Protein 5Y59 (pdb70)

Radius of gyration: 16.01 Å; Cα contacts (8 Å, |Δi|>4): 347; chains: 2; bounding box: 44×39×41 Å

Secondary structure (DSSP, 8-state):
--EEEEEEEE--HHHHHTTHHHHHHHHHHHHHHTS-HHHHTT-EEEEEEES-S--BSTT--TT-EEEEEEE-S--HHHHHHHHHHHHHHHHHHTT--S-TT---HHHHHHHHHHHHHHHHSS---EEEEEEEES-SS-----HHHHHHHH--SEEEEEE----HHHHHHHHSTT-EEEEGGGSS----/-HHHHHHHHHH-

GO terms:
  GO:0070034 telomerase RNA binding (F, IDA)
  GO:0003677 DNA binding (F, IDA)
  GO:0042162 telomeric repeat DNA binding (F, IDA)
  GO:0043564 Ku70:Ku80 complex (C, IDA)
  GO:0006325 chromatin organization (P, IDA)
  GO:0007535 donor selection (P, IDA)
  GO:0034502 protein localization to chromosome (P, IGI)
  GO:0007535 donor selection (P, IGI)
  GO:0000781 chromosome, telomeric region (C, IMP)
  GO:0031509 subtelomeric heterochromatin formation (P, IMP)
  GO:0097695 establishment of protein-containin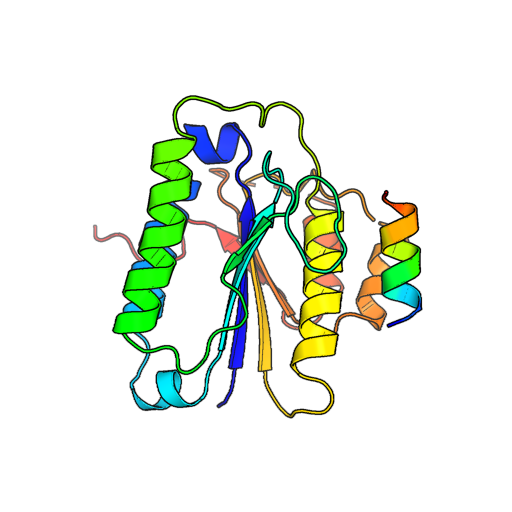g complex localization to telomere (P, IMP)
  GO:0006303 double-strand break repair via nonhomologous end joining (P, IMP)
  GO:0007535 donor selection (P, IMP)
  GO:0000723 telomere maintenance (P, IMP)
  GO:0000724 double-strand break repair via homologous recombination (P, IMP)
  GO:0005515 protein binding (F, IPI)

B-factor: mean 59.01, std 27.73, range [16.17, 150.38]

Organism: Saccharomyces cerevisiae (strain ATCC 204508 / S288c) (NCBI:txid559292)

Sequence (200 aa):
SSESTTFIVDVSPSMMKNNNVSKSMAYLEYTLLNKSKKSRKTDWISCYLANCPVSENSQEIPNVFQIQSFLAPVTTTATIGFIKRLKQYCDQHSHDSSNEGLQSMIQCLLVVSLDIKQQFQARKILKQIVVFTDNLDDLDIEEIDLLTEELSTRIILIDCGKSNWLKLVEAIPNSRIYNMNELLVEITNSKLLSLLRSKT

InterPro domains:
  IPR005161 Ku70/Ku80, N-terminal alpha/beta [PF03731] (5-231)
  IPR006164 Ku70/Ku80, DNA-binding domain [PF02735] (239-449)
  IPR006164 Ku70/Ku80, DNA-binding domain [SM00559] (305-453)
  IPR016194 SPOC-like, C-terminal domain superfamily [G3DSA:2.40.290.10] (231-453)
  IPR016194 SPOC-like, C-terminal domain superfamily [SSF100939] (207-583)
  IPR024193 Ku80 [PIRSF016570] (1-629)
  IPR024193 Ku80 [cd00873] (244-583)
  IPR036465 von Willebrand factor A-like domain superfamily [G3DSA:3.40.50.410] (4-154)
  IPR036465 von Willebrand factor A-like domain superfamily [SSF53300] (4-201)

Structure (mmCIF, N/CA/C/O backbone):
data_5Y59
#
_entry.id   5Y59
#
_cell.length_a   79.472
_cell.length_b   79.472
_cell.length_c   82.926
_cell.angle_alpha   90.000
_cell.angle_beta   90.000
_cell.angle_gamma   120.000
#
_symmetry.space_group_name_H-M   'P 31 2 1'
#
loop_
_entity.id
_entity.type
_entity.pdbx_description
1 polymer 'ATP-dependent DNA helicase II subunit 2'
2 polymer Sir4p
3 non-polymer 'SULFATE ION'
4 water water
#
loop_
_atom_site.group_PDB
_atom_site.id
_atom_site.type_symbol
_atom_site.label_atom_id
_atom_site.label_alt_id
_atom_site.label_comp_id
_atom_site.label_asym_id
_atom_site.label_entity_id
_atom_site.label_seq_id
_atom_site.pdbx_PDB_ins_code
_atom_site.Cartn_x
_atom_site.Cartn_y
_atom_site.Cartn_z
_atom_site.occupancy
_atom_site.B_iso_or_equiv
_atom_site.auth_seq_id
_atom_site.auth_comp_id
_atom_site.auth_asym_id
_atom_site.auth_atom_id
_atom_site.pdbx_PDB_model_num
ATOM 1 N N . SER A 1 1 ? 28.303 5.102 5.126 1.00 97.70 2 SER B N 1
ATOM 2 C CA . SER A 1 1 ? 27.778 6.439 5.388 1.00 95.20 2 SER B CA 1
ATOM 3 C C . SER A 1 1 ? 28.304 7.482 4.410 1.00 91.23 2 SER B C 1
ATOM 4 O O . SER A 1 1 ? 27.520 8.180 3.768 1.00 97.45 2 SER B O 1
ATOM 7 N N . SER A 1 2 ? 29.630 7.583 4.310 1.00 82.10 3 SER B N 1
ATOM 8 C CA . SER A 1 2 ? 30.295 8.630 3.531 1.00 74.48 3 SER B CA 1
ATOM 9 C C . SER A 1 2 ? 29.759 8.795 2.105 1.00 68.50 3 SER B C 1
ATOM 10 O O . SER A 1 2 ? 29.574 7.825 1.371 1.00 61.50 3 SER B O 1
ATOM 13 N N . GLU A 1 3 ? 29.551 10.040 1.718 1.00 54.70 4 GLU B N 1
ATOM 14 C CA . GLU A 1 3 ? 29.034 10.302 0.417 1.00 49.35 4 GLU B CA 1
ATOM 15 C C . GLU A 1 3 ? 29.584 11.552 -0.237 1.00 45.08 4 GLU B C 1
ATOM 16 O O . GLU A 1 3 ? 29.939 12.501 0.398 1.00 39.96 4 GLU B O 1
ATOM 22 N N . SER A 1 4 ? 29.670 11.498 -1.547 1.00 52.67 5 SER B N 1
ATOM 23 C CA . SER A 1 4 ? 30.103 12.650 -2.320 1.00 41.77 5 SER B CA 1
ATOM 24 C C . SER A 1 4 ? 29.005 13.039 -3.283 1.00 36.88 5 SER B C 1
ATOM 25 O O . SER A 1 4 ? 28.602 12.253 -4.132 1.00 42.80 5 SER B O 1
ATOM 28 N N . THR A 1 5 ? 28.505 14.254 -3.132 1.00 34.91 6 THR B N 1
ATOM 29 C CA . THR A 1 5 ? 27.548 14.802 -4.084 1.00 36.04 6 THR B CA 1
ATOM 30 C C . THR A 1 5 ? 28.212 15.935 -4.879 1.00 31.97 6 THR B C 1
ATOM 31 O O . THR A 1 5 ? 28.765 16.859 -4.305 1.00 28.76 6 THR B O 1
ATOM 35 N N . THR A 1 6 ? 28.196 15.817 -6.204 1.00 33.91 7 THR B N 1
ATOM 36 C CA . THR A 1 6 ? 28.591 16.885 -7.117 1.00 26.37 7 THR B CA 1
ATOM 37 C C . THR A 1 6 ? 27.315 17.424 -7.700 1.00 27.55 7 THR B C 1
ATOM 38 O O . THR A 1 6 ? 26.543 16.640 -8.268 1.00 25.22 7 THR B O 1
ATOM 42 N N . PHE A 1 7 ? 27.072 18.732 -7.550 1.00 25.49 8 PHE B N 1
ATOM 43 C CA . PHE A 1 7 ? 25.908 19.383 -8.176 1.00 24.14 8 PHE B CA 1
ATOM 44 C C . PHE A 1 7 ? 26.258 19.984 -9.524 1.00 21.24 8 PHE B C 1
ATOM 45 O O . PHE A 1 7 ? 27.272 20.674 -9.655 1.00 21.99 8 PHE B O 1
ATOM 53 N N . ILE A 1 8 ? 25.424 19.725 -10.525 1.00 22.35 9 ILE B N 1
ATOM 54 C CA . ILE A 1 8 ? 25.536 20.394 -11.801 1.00 22.91 9 ILE B CA 1
ATOM 55 C C . ILE A 1 8 ? 24.300 21.243 -11.963 1.00 25.31 9 ILE B C 1
ATOM 56 O O . ILE A 1 8 ? 23.186 20.724 -11.962 1.00 24.02 9 ILE B O 1
ATOM 61 N N . VAL A 1 9 ? 24.481 22.552 -12.104 1.00 25.03 10 VAL B N 1
ATOM 62 C CA . VAL A 1 9 ? 23.350 23.445 -12.353 1.00 26.79 10 VAL B CA 1
ATOM 63 C C . VAL A 1 9 ? 23.415 24.037 -13.772 1.00 28.46 10 VAL B C 1
ATOM 64 O O . VAL A 1 9 ? 24.392 24.723 -14.131 1.00 24.63 10 VAL B O 1
ATOM 68 N N . ASP A 1 10 ? 22.380 23.740 -14.557 1.00 24.73 11 ASP B N 1
ATOM 69 C CA . ASP A 1 10 ? 22.171 24.290 -15.888 1.00 26.69 11 ASP B CA 1
ATOM 70 C C . ASP A 1 10 ? 21.853 25.780 -15.746 1.00 34.82 11 ASP B C 1
ATOM 71 O O . ASP A 1 10 ? 20.861 26.139 -15.079 1.00 35.41 11 ASP B O 1
ATOM 76 N N . VAL A 1 11 ? 22.662 26.662 -16.339 1.00 30.67 12 VAL B N 1
ATOM 77 C CA . VAL A 1 11 ? 22.335 28.091 -16.219 1.00 31.74 12 VAL B CA 1
ATOM 78 C C . VAL A 1 11 ? 21.960 28.780 -17.547 1.00 33.98 12 VAL B C 1
ATOM 79 O O . VAL A 1 11 ? 22.119 30.000 -17.709 1.00 38.28 12 VAL B O 1
ATOM 83 N N . SER A 1 12 ? 21.400 27.988 -18.464 1.00 31.65 13 SER B N 1
ATOM 84 C CA . SER A 1 12 ? 20.777 28.492 -19.698 1.00 34.85 13 SER B CA 1
ATOM 85 C C . SER A 1 12 ? 19.678 29.538 -19.481 1.00 45.91 13 SER B C 1
ATOM 86 O O . SER A 1 12 ? 19.052 29.564 -18.405 1.00 43.80 13 SER B O 1
ATOM 89 N N . PRO A 1 13 ? 19.433 30.405 -20.494 1.00 44.84 14 PRO B N 1
ATOM 90 C CA . PRO A 1 13 ? 18.390 31.417 -20.339 1.00 40.85 14 PRO B CA 1
ATOM 91 C C . PRO A 1 13 ? 17.043 30.922 -19.867 1.00 50.91 14 PRO B C 1
ATOM 92 O O . PRO A 1 13 ? 16.409 31.648 -19.098 1.00 60.71 14 PRO B O 1
ATOM 96 N N . SER A 1 14 ? 16.590 29.743 -20.275 1.00 42.45 15 SER B N 1
ATOM 97 C CA . SER A 1 14 ? 15.306 29.280 -19.749 1.00 47.02 15 SER B CA 1
ATOM 98 C C . SER A 1 14 ? 15.427 28.916 -18.263 1.00 50.03 15 SER B C 1
ATOM 99 O O . SER A 1 14 ? 14.492 29.160 -17.479 1.00 54.37 15 SER B O 1
ATOM 102 N N . MET A 1 15 ? 16.580 28.373 -17.858 1.00 42.12 16 MET B N 1
ATOM 103 C CA . MET A 1 15 ? 16.801 28.068 -16.448 1.00 40.09 16 MET B CA 1
ATOM 104 C C . MET A 1 15 ? 16.868 29.368 -15.650 1.00 39.25 16 MET B C 1
ATOM 105 O O . MET A 1 15 ? 16.311 29.473 -14.551 1.00 37.71 16 MET B O 1
ATOM 110 N N . MET A 1 16 ? 17.518 30.376 -16.217 1.00 46.55 17 MET B N 1
ATOM 111 C CA . MET A 1 16 ? 17.664 31.648 -15.516 1.00 47.34 17 MET B CA 1
ATOM 112 C C . MET A 1 16 ? 16.419 32.537 -15.596 1.00 56.13 17 MET B C 1
ATOM 113 O O . MET A 1 16 ? 16.276 33.450 -14.800 1.00 61.50 17 MET B O 1
ATOM 118 N N . LYS A 1 17 ? 15.526 32.297 -16.549 1.00 64.75 18 LYS B N 1
ATOM 119 C CA . LYS A 1 17 ? 14.368 33.186 -16.686 1.00 72.09 18 LYS B CA 1
ATOM 120 C C . LYS A 1 17 ? 13.157 32.688 -15.896 1.00 67.95 18 LYS B C 1
ATOM 121 O O . LYS A 1 17 ? 12.341 33.485 -15.435 1.00 74.37 18 LYS B O 1
ATOM 127 N N . ASN A 1 18 ? 13.045 31.379 -15.726 1.00 51.34 19 ASN B N 1
ATOM 128 C CA . ASN A 1 18 ? 11.872 30.818 -15.066 1.00 46.37 19 ASN B CA 1
ATOM 129 C C . ASN A 1 18 ? 12.106 30.513 -13.585 1.00 41.35 19 ASN B C 1
ATOM 130 O O . ASN A 1 18 ? 11.359 29.717 -12.983 1.00 39.55 19 ASN B O 1
ATOM 135 N N . ASN A 1 19 ? 13.133 31.149 -13.017 1.00 36.83 20 ASN B N 1
ATOM 136 C CA . ASN A 1 19 ? 13.528 30.947 -11.623 1.00 42.82 20 ASN B CA 1
ATOM 137 C C . ASN A 1 19 ? 13.977 29.519 -11.252 1.00 39.57 20 ASN B C 1
ATOM 138 O O . ASN A 1 19 ? 14.057 29.182 -10.076 1.00 37.48 20 ASN B O 1
ATOM 143 N N . ASN A 1 20 ? 14.315 28.695 -12.230 1.00 35.39 21 ASN B N 1
ATOM 144 C CA . ASN A 1 20 ? 14.824 27.371 -11.914 1.00 33.43 21 ASN B CA 1
ATOM 145 C C . ASN A 1 20 ? 16.200 27.379 -11.243 1.00 31.28 21 ASN B C 1
ATOM 146 O O . ASN A 1 20 ? 16.477 26.528 -10.414 1.00 29.95 21 ASN B O 1
ATOM 151 N N . VAL A 1 21 ? 17.056 28.334 -11.574 1.00 26.12 22 VAL B N 1
ATOM 152 C CA . VAL A 1 21 ? 18.319 28.444 -10.868 1.00 23.76 22 VAL B CA 1
ATOM 153 C C . VAL A 1 21 ? 18.071 28.915 -9.411 1.00 27.12 22 VAL B C 1
ATOM 154 O O . VAL A 1 21 ? 18.562 28.293 -8.442 1.00 27.43 22 VAL B O 1
ATOM 158 N N . SER A 1 22 ? 17.308 29.989 -9.244 1.00 24.71 23 SER B N 1
ATOM 159 C CA . SER A 1 22 ? 16.808 30.406 -7.929 1.00 28.82 23 SER B CA 1
ATOM 160 C C . SER A 1 22 ? 16.249 29.288 -7.041 1.00 28.55 23 SER B C 1
ATOM 161 O O . SER A 1 22 ? 16.672 29.125 -5.885 1.00 26.42 23 SER B O 1
ATOM 164 N N . LYS A 1 23 ? 15.277 28.555 -7.579 1.00 25.44 24 LYS B N 1
ATOM 165 C CA . LYS A 1 23 ? 14.710 27.403 -6.916 1.00 25.47 24 LYS B CA 1
ATOM 166 C C . LYS A 1 23 ? 15.780 26.372 -6.560 1.00 32.43 24 LYS B C 1
ATOM 167 O O . LYS A 1 23 ? 15.761 25.830 -5.453 1.00 32.81 24 LYS B O 1
ATOM 173 N N . SER A 1 24 ? 16.704 26.094 -7.486 1.00 25.59 25 SER B N 1
ATOM 174 C CA . SER A 1 24 ? 17.743 25.100 -7.242 1.00 20.92 25 SER B CA 1
ATOM 175 C C . SER A 1 24 ? 18.621 25.525 -6.052 1.00 23.03 25 SER B C 1
ATOM 176 O O . SER A 1 24 ? 18.926 24.710 -5.184 1.00 24.53 25 SER B O 1
ATOM 179 N N . MET A 1 25 ? 19.014 26.783 -6.034 1.00 24.23 26 MET B N 1
ATOM 180 C CA . MET A 1 25 ? 19.812 27.355 -4.975 1.00 23.48 26 MET B CA 1
ATOM 181 C C . MET A 1 25 ? 19.112 27.259 -3.638 1.00 18.43 26 MET B C 1
ATOM 182 O O . MET A 1 25 ? 19.667 26.839 -2.698 1.00 25.47 26 MET B O 1
ATOM 187 N N . ALA A 1 26 ? 17.872 27.658 -3.596 1.00 19.90 27 ALA B N 1
ATOM 188 C CA . ALA A 1 26 ? 17.056 27.585 -2.386 1.00 26.28 27 ALA B CA 1
ATOM 189 C C . ALA A 1 26 ? 17.057 26.174 -1.825 1.00 25.92 27 ALA B C 1
ATOM 190 O O . ALA A 1 26 ? 17.191 25.985 -0.619 1.00 23.03 27 ALA B O 1
ATOM 192 N N . TYR A 1 27 ? 16.925 25.197 -2.730 1.00 26.50 28 TYR B N 1
ATOM 193 C CA . TYR A 1 27 ? 16.843 23.782 -2.398 1.00 21.39 28 TYR B CA 1
ATOM 194 C C . TYR A 1 27 ? 18.181 23.255 -1.876 1.00 23.37 28 TYR B C 1
ATOM 195 O O . TYR A 1 27 ? 18.225 22.512 -0.897 1.00 20.04 28 TYR B O 1
ATOM 204 N N . LEU A 1 28 ? 19.257 23.611 -2.570 1.00 18.27 29 LEU B N 1
ATOM 20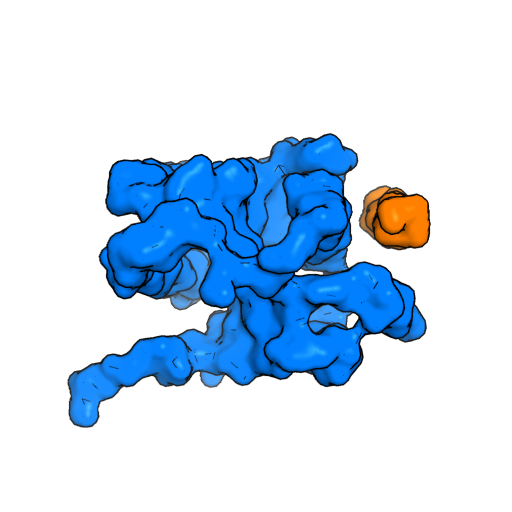5 C CA . LEU A 1 28 ? 20.606 23.305 -2.136 1.00 18.86 29 LEU B CA 1
ATOM 206 C C . LEU A 1 28 ? 20.847 23.871 -0.724 1.00 20.65 29 LEU B C 1
ATOM 207 O O . LEU A 1 28 ? 21.343 23.176 0.164 1.00 24.19 29 LEU B O 1
ATOM 212 N N . GLU A 1 29 ? 20.443 25.109 -0.500 1.00 17.40 30 GLU B N 1
ATOM 213 C CA . GLU A 1 29 ? 20.596 25.698 0.814 1.00 24.13 30 GLU B CA 1
ATOM 214 C C . GLU A 1 29 ? 19.832 24.912 1.900 1.00 27.48 30 GLU B C 1
ATOM 215 O O . GLU A 1 29 ? 20.400 24.563 2.949 1.00 21.29 30 GLU B O 1
ATOM 221 N N . TYR A 1 30 ? 18.555 24.631 1.647 1.00 24.19 31 TYR B N 1
ATOM 222 C CA . TYR A 1 30 ? 17.776 23.897 2.614 1.00 21.31 31 TYR B CA 1
ATOM 223 C C . TYR A 1 30 ? 18.460 22.563 2.952 1.00 25.83 31 TYR B C 1
ATOM 224 O O . TYR A 1 30 ? 18.753 22.274 4.124 1.00 22.78 31 TYR B O 1
ATOM 233 N N . THR A 1 31 ? 18.693 21.777 1.910 1.00 20.89 32 THR B N 1
ATOM 234 C CA . THR A 1 31 ? 19.345 20.480 1.983 1.00 32.14 32 THR B CA 1
ATOM 235 C C . THR A 1 31 ? 20.708 20.483 2.718 1.00 27.89 32 THR B C 1
ATOM 236 O O . THR A 1 31 ? 20.898 19.720 3.651 1.00 23.74 32 THR B O 1
ATOM 240 N N . LEU A 1 32 ? 21.639 21.341 2.301 1.00 22.02 33 LEU B N 1
ATOM 241 C CA . LEU A 1 32 ? 22.945 21.364 2.919 1.00 23.58 33 LEU B CA 1
ATOM 242 C C . LEU A 1 32 ? 22.877 21.793 4.368 1.00 23.19 33 LEU B C 1
ATOM 243 O O . LEU A 1 32 ? 23.526 21.178 5.214 1.00 25.23 33 LEU B O 1
ATOM 248 N N . LEU A 1 33 ? 22.078 22.818 4.673 1.00 23.23 34 LEU B N 1
ATOM 249 C CA . LEU A 1 33 ? 21.907 23.244 6.064 1.00 29.64 34 LEU B CA 1
ATOM 250 C C . LEU A 1 33 ? 21.234 22.187 6.902 1.00 36.46 34 LEU B C 1
ATOM 251 O O . LEU A 1 33 ? 21.334 22.216 8.133 1.00 34.91 34 LEU B O 1
ATOM 256 N N . ASN A 1 34 ? 20.526 21.275 6.245 1.00 29.73 35 ASN B N 1
ATOM 257 C CA . ASN A 1 34 ? 19.790 20.261 6.983 1.00 33.97 35 ASN B CA 1
ATOM 258 C C . ASN A 1 34 ? 20.552 18.947 7.181 1.00 30.91 35 ASN B C 1
ATOM 259 O O . ASN A 1 34 ? 20.017 17.998 7.726 1.00 36.54 35 ASN B O 1
ATOM 264 N N . LYS A 1 35 ? 21.799 18.900 6.809 1.00 32.83 36 LYS B N 1
ATOM 265 C CA . LYS A 1 35 ? 22.561 17.712 6.987 1.00 35.09 36 LYS B CA 1
ATOM 266 C C . LYS A 1 35 ? 22.821 17.455 8.445 1.00 39.84 36 LYS B C 1
ATOM 267 O O . LYS A 1 35 ? 23.062 18.364 9.178 1.00 40.85 36 LYS B O 1
ATOM 273 N N . SER A 1 36 ? 22.875 16.217 8.853 1.00 42.45 37 SER B N 1
ATOM 274 C CA . SER A 1 36 ? 23.215 15.932 10.218 1.00 43.39 37 SER B CA 1
ATOM 275 C C . SER A 1 36 ? 24.650 16.300 10.485 1.00 41.99 37 SER B C 1
ATOM 276 O O . SER A 1 36 ? 25.446 16.398 9.585 1.00 36.94 37 SER B O 1
ATOM 279 N N . LYS A 1 37 ? 24.965 16.510 11.749 1.00 38.95 38 LYS B N 1
ATOM 280 C CA . LYS A 1 37 ? 26.339 16.800 12.158 1.00 47.27 38 LYS B CA 1
ATOM 281 C C . LYS A 1 37 ? 27.336 15.673 11.822 1.00 49.54 38 LYS B C 1
ATOM 282 O O . LYS A 1 37 ? 28.472 15.953 11.417 1.00 45.17 38 LYS B O 1
ATOM 288 N N . LYS A 1 38 ? 26.925 14.417 12.013 1.00 42.91 39 LYS B N 1
ATOM 289 C CA . LYS A 1 38 ? 27.779 13.280 11.684 1.00 50.95 39 LYS B CA 1
ATOM 290 C C . LYS A 1 38 ? 28.116 13.343 10.204 1.00 54.90 39 LYS B C 1
ATOM 291 O O . LYS A 1 38 ? 29.250 13.109 9.775 1.00 62.61 39 LYS B O 1
ATOM 297 N N . SER A 1 39 ? 27.093 13.641 9.433 1.00 46.58 40 SER B N 1
ATOM 298 C CA . SER A 1 39 ? 27.141 13.710 8.003 1.00 46.69 40 SER B CA 1
ATOM 299 C C . SER A 1 39 ? 28.002 14.791 7.448 1.00 40.70 40 SER B C 1
ATOM 300 O O . SER A 1 39 ? 28.589 14.615 6.426 1.00 37.60 40 SER B O 1
ATOM 303 N N . ARG A 1 40 ? 28.084 15.908 8.124 1.00 40.49 41 ARG B N 1
ATOM 304 C CA . ARG A 1 40 ? 28.873 16.989 7.643 1.00 42.75 41 ARG B CA 1
ATOM 305 C C . ARG A 1 40 ? 30.310 16.663 7.756 1.00 45.55 41 ARG B C 1
ATOM 306 O O . ARG A 1 40 ? 31.120 17.178 7.035 1.00 45.55 41 ARG B O 1
ATOM 314 N N . LYS A 1 41 ? 30.617 15.817 8.711 1.00 44.62 42 LYS B N 1
ATOM 315 C CA . LYS A 1 41 ? 31.997 15.450 9.010 1.00 42.42 42 LYS B CA 1
ATOM 316 C C . LYS A 1 41 ? 32.500 14.297 8.150 1.00 45.49 42 LYS B C 1
ATOM 317 O O . LYS A 1 41 ? 33.703 14.019 8.141 1.00 46.12 42 LYS B O 1
ATOM 323 N N . THR A 1 42 ? 31.598 13.627 7.431 1.00 40.50 43 THR B N 1
ATOM 324 C CA . THR A 1 42 ? 32.013 12.559 6.522 1.00 49.70 43 THR B CA 1
ATOM 325 C C . THR A 1 42 ? 31.815 12.859 5.021 1.00 48.55 43 THR B C 1
ATOM 326 O O . THR A 1 42 ? 32.443 12.220 4.184 1.00 46.82 43 THR B O 1
ATOM 330 N N . ASP A 1 43 ? 30.915 13.755 4.649 1.00 47.13 44 ASP B N 1
ATOM 331 C CA . ASP A 1 43 ? 30.620 13.992 3.239 1.00 41.64 44 ASP B CA 1
ATOM 332 C C . ASP A 1 43 ? 31.326 15.088 2.481 1.00 40.76 44 ASP B C 1
ATOM 333 O O . ASP A 1 43 ? 31.989 15.912 3.030 1.00 34.14 44 ASP B O 1
ATOM 338 N N . TRP A 1 44 ? 31.159 15.052 1.176 1.00 41.26 45 TRP B N 1
ATOM 339 C CA . TRP A 1 44 ? 31.747 16.064 0.302 1.00 36.58 45 TRP B CA 1
ATOM 340 C C . TRP A 1 44 ? 30.717 16.751 -0.579 1.00 33.39 45 TRP B C 1
ATOM 341 O O . TRP A 1 44 ? 29.714 16.136 -0.988 1.00 30.41 45 TRP B O 1
ATOM 352 N N . ILE A 1 45 ? 30.980 18.008 -0.930 1.00 34.81 46 ILE B N 1
ATOM 353 C CA . ILE A 1 45 ? 30.193 18.623 -1.997 1.00 25.29 46 ILE B CA 1
ATOM 354 C C . ILE A 1 45 ? 31.053 19.356 -3.016 1.00 30.37 46 ILE B C 1
ATOM 355 O O . ILE A 1 45 ? 32.190 19.736 -2.743 1.00 23.52 46 ILE B O 1
ATOM 360 N N . SER A 1 46 ? 30.481 19.542 -4.203 1.00 32.88 47 SER B N 1
ATOM 361 C CA . SER A 1 46 ? 31.086 20.348 -5.249 1.00 24.82 47 SER B CA 1
ATOM 362 C C . SER A 1 46 ? 29.996 20.825 -6.187 1.00 23.62 47 SER B C 1
ATOM 363 O O . SER A 1 46 ? 28.915 20.242 -6.226 1.00 26.73 47 SER B O 1
ATOM 366 N N . CYS A 1 47 ? 30.256 21.883 -6.942 1.00 22.49 48 CYS B N 1
ATOM 367 C CA . CYS A 1 47 ? 29.227 22.395 -7.821 1.00 19.69 48 CYS B CA 1
ATOM 368 C C . CYS A 1 47 ? 29.810 22.862 -9.149 1.00 25.80 48 CYS B C 1
ATOM 369 O O . CYS A 1 47 ? 30.828 23.566 -9.177 1.00 25.99 48 CYS B O 1
ATOM 372 N N . TYR A 1 48 ? 29.154 22.477 -10.244 1.00 25.29 49 TYR B N 1
ATOM 373 C CA . TYR A 1 48 ? 29.534 22.919 -11.584 1.00 21.84 49 TYR B CA 1
ATOM 374 C C . TYR A 1 48 ? 28.331 23.567 -12.284 1.00 26.66 49 TYR B C 1
ATOM 375 O O . TYR A 1 48 ? 27.188 23.116 -12.131 1.00 21.20 49 TYR B O 1
ATOM 384 N N . LEU A 1 49 ? 28.596 24.616 -13.060 1.00 25.95 50 LEU B N 1
ATOM 385 C CA . LEU A 1 49 ? 27.563 25.244 -13.861 1.00 27.08 50 LEU B CA 1
ATOM 386 C C . LEU A 1 49 ? 27.740 24.814 -15.323 1.00 33.85 50 LEU B C 1
ATOM 387 O O . LEU A 1 49 ? 28.848 24.895 -15.872 1.00 31.99 50 LEU B O 1
ATOM 392 N N . ALA A 1 50 ? 26.668 24.322 -15.940 1.00 28.22 51 ALA B N 1
ATOM 393 C CA . ALA A 1 50 ? 26.717 23.942 -17.357 1.00 31.85 51 ALA B CA 1
ATOM 394 C C . ALA A 1 50 ? 26.022 25.006 -18.195 1.00 35.25 51 ALA B C 1
ATOM 395 O O . ALA A 1 50 ? 25.223 25.778 -17.667 1.00 28.16 51 ALA B O 1
ATOM 397 N N . ASN A 1 51 ? 26.315 25.038 -19.494 1.00 34.78 52 ASN B N 1
ATOM 398 C CA . ASN A 1 51 ? 25.750 26.033 -20.402 1.00 36.12 52 ASN B CA 1
ATOM 399 C C . ASN A 1 51 ? 26.077 27.425 -19.884 1.00 39.65 52 ASN B C 1
ATOM 400 O O . ASN A 1 51 ? 25.211 28.311 -19.813 1.00 37.88 52 ASN B O 1
ATOM 405 N N . CYS A 1 52 ? 27.345 27.608 -19.534 1.00 39.26 53 CYS B N 1
ATOM 406 C CA . CYS A 1 52 ? 27.760 28.762 -18.759 1.00 30.56 53 CYS B CA 1
ATOM 407 C C . CYS A 1 52 ? 28.737 29.641 -19.540 1.00 32.74 53 CYS B C 1
ATOM 408 O O . CYS A 1 52 ? 29.616 29.113 -20.211 1.00 37.00 53 CYS B O 1
ATOM 411 N N . PRO A 1 53 ? 28.602 30.983 -19.453 1.00 37.26 54 PRO B N 1
ATOM 412 C CA . PRO A 1 53 ? 29.514 31.849 -20.221 1.00 42.07 54 PRO B CA 1
ATOM 413 C C . PRO A 1 53 ? 30.907 31.876 -19.622 1.00 44.70 54 PRO B C 1
ATOM 414 O O . PRO A 1 53 ? 31.854 32.297 -20.283 1.00 41.82 54 PRO B O 1
ATOM 418 N N . VAL A 1 54 ? 31.015 31.443 -18.368 1.00 39.18 55 VAL B N 1
ATOM 419 C CA . VAL A 1 54 ? 32.283 31.406 -17.664 1.00 36.02 55 VAL B CA 1
ATOM 420 C C . VAL A 1 54 ? 32.930 30.061 -17.914 1.00 36.33 55 VAL B C 1
ATOM 421 O O . VAL A 1 54 ? 32.325 29.018 -17.653 1.00 36.64 55 VAL B O 1
ATOM 425 N N . SER A 1 55 ? 34.140 30.079 -18.466 1.00 42.53 56 SER B N 1
ATOM 426 C CA . SER A 1 55 ? 34.908 28.856 -18.629 1.00 41.41 56 SER B CA 1
ATOM 427 C C . SER A 1 55 ? 36.119 28.719 -17.695 1.00 39.06 56 SER B C 1
ATOM 428 O O . SER A 1 55 ? 37.175 29.279 -17.959 1.00 52.14 56 SER B O 1
ATOM 431 N N . GLU A 1 56 ? 35.936 28.000 -16.591 1.00 39.42 57 GLU B N 1
ATOM 432 C CA . GLU A 1 56 ? 37.001 27.719 -15.642 1.00 36.87 57 GLU B CA 1
ATOM 433 C C . GLU A 1 56 ? 36.838 26.362 -15.000 1.00 37.30 57 GLU B C 1
ATOM 434 O O . GLU A 1 56 ? 35.902 26.132 -14.237 1.00 40.01 57 GLU B O 1
ATOM 440 N N . ASN A 1 57 ? 37.750 25.454 -15.310 1.00 36.38 58 ASN B N 1
ATOM 441 C CA . ASN A 1 57 ? 37.692 24.099 -14.785 1.00 35.36 58 ASN B CA 1
ATOM 442 C C . ASN A 1 57 ? 39.032 23.431 -14.996 1.00 46.50 58 ASN B C 1
ATOM 443 O O . ASN A 1 57 ? 39.916 23.984 -15.670 1.00 41.26 58 ASN B O 1
ATOM 448 N N . SER A 1 58 ? 39.174 22.233 -14.444 1.00 46.13 59 SER B N 1
ATOM 449 C CA . SER A 1 58 ? 40.456 21.562 -14.450 1.00 46.50 59 SER B CA 1
ATOM 450 C C . SER A 1 58 ? 40.928 21.307 -15.883 1.00 56.49 59 SER B C 1
ATOM 451 O O . SER A 1 58 ? 42.105 21.511 -16.183 1.00 63.19 59 SER B O 1
ATOM 454 N N . GLN A 1 59 ? 40.016 20.911 -16.768 1.00 51.91 60 GLN B N 1
ATOM 455 C CA . GLN A 1 59 ? 40.375 20.561 -18.148 1.00 52.73 60 GLN B CA 1
ATOM 456 C C . GLN A 1 59 ? 40.380 21.742 -19.122 1.00 55.26 60 GLN B C 1
ATOM 457 O O . GLN A 1 59 ? 40.569 21.550 -20.328 1.00 52.98 60 GLN B O 1
ATOM 463 N N . GLU A 1 60 ? 40.153 22.947 -18.608 1.00 60.45 61 GLU B N 1
ATOM 464 C CA . GLU A 1 60 ? 40.050 24.162 -19.427 1.00 62.22 61 GLU B CA 1
ATOM 465 C C . GLU A 1 60 ? 39.145 24.017 -20.661 1.00 59.07 61 GLU B C 1
ATOM 466 O O . GLU A 1 60 ? 39.419 24.542 -21.733 1.00 57.13 61 GLU B O 1
ATOM 472 N N . ILE A 1 61 ? 38.050 23.298 -20.457 1.00 56.74 62 ILE B N 1
ATOM 473 C CA . ILE A 1 61 ? 36.930 23.179 -21.386 1.00 53.02 62 ILE B CA 1
ATOM 474 C C . ILE A 1 61 ? 36.104 24.477 -21.487 1.00 52.28 62 ILE B C 1
ATOM 475 O O . ILE A 1 61 ? 35.832 25.136 -20.478 1.00 42.41 62 ILE B O 1
ATOM 480 N N . PRO A 1 62 ? 35.692 24.849 -22.706 1.00 45.49 63 PRO B N 1
ATOM 481 C CA . PRO A 1 62 ? 34.753 25.974 -22.806 1.00 44.05 63 PRO B CA 1
ATOM 482 C C . PRO A 1 62 ? 33.431 25.750 -22.047 1.00 42.50 63 PRO B C 1
ATOM 483 O O . PRO A 1 62 ? 32.902 24.643 -22.012 1.00 40.52 63 PRO B O 1
ATOM 487 N N . ASN A 1 63 ? 32.928 26.809 -21.424 1.00 38.75 64 ASN B N 1
ATOM 488 C CA . ASN A 1 63 ? 31.550 26.865 -20.951 1.00 36.48 64 ASN B CA 1
ATOM 489 C C . ASN A 1 63 ? 31.163 25.903 -19.817 1.00 40.20 64 ASN B C 1
ATOM 490 O O . ASN A 1 63 ? 29.991 25.576 -19.627 1.00 37.31 64 ASN B O 1
ATOM 495 N N . VAL A 1 64 ? 32.155 25.483 -19.050 1.00 39.34 65 VAL B N 1
ATOM 496 C CA . VAL A 1 64 ? 31.921 24.728 -17.843 1.00 31.71 65 VAL B CA 1
ATOM 497 C C . VAL A 1 64 ? 32.620 25.469 -16.729 1.00 33.37 65 VAL B C 1
ATOM 498 O O . VAL A 1 64 ? 33.790 25.819 -16.873 1.00 31.47 65 VAL B O 1
ATOM 502 N N . PHE A 1 65 ? 31.900 25.717 -15.636 1.00 27.54 66 PHE B N 1
ATOM 503 C CA . PHE A 1 65 ? 32.396 26.521 -14.536 1.00 26.51 66 PHE B CA 1
ATOM 504 C C . PHE A 1 65 ? 32.340 25.759 -13.210 1.00 32.45 66 PHE B C 1
ATOM 505 O O . PHE A 1 65 ? 31.263 25.605 -12.618 1.00 31.86 66 PHE B O 1
ATOM 513 N N . GLN A 1 66 ? 33.483 25.294 -12.725 1.00 31.09 67 GLN B N 1
ATOM 514 C CA . GLN A 1 66 ? 33.527 24.705 -11.391 1.00 29.88 67 GLN B CA 1
ATOM 515 C C . GLN A 1 66 ? 33.499 25.830 -10.383 1.00 25.21 67 GLN B C 1
ATOM 516 O O . GLN A 1 66 ? 34.544 26.340 -9.975 1.00 34.03 67 GLN B O 1
ATOM 522 N N . ILE A 1 67 ? 32.293 26.230 -10.006 1.00 21.97 68 ILE B N 1
ATOM 523 C CA . ILE A 1 67 ? 32.093 27.359 -9.109 1.00 26.88 68 ILE B CA 1
ATOM 524 C C . ILE A 1 67 ? 32.355 26.934 -7.659 1.00 27.41 68 ILE B C 1
ATOM 525 O O . ILE A 1 67 ? 32.570 27.775 -6.800 1.00 23.67 68 ILE B O 1
ATOM 530 N N . GLN A 1 68 ? 32.364 25.625 -7.391 1.00 24.38 69 GLN B N 1
ATOM 531 C CA . GLN A 1 68 ? 32.711 25.133 -6.071 1.00 20.80 69 GLN B CA 1
ATOM 532 C C . GLN A 1 68 ? 33.579 23.878 -6.129 1.00 26.68 69 GLN B C 1
ATOM 533 O O . GLN A 1 68 ? 33.130 22.802 -6.576 1.00 26.58 69 GLN B O 1
ATOM 539 N N . SER A 1 69 ? 34.817 24.010 -5.672 1.00 31.84 70 SER B N 1
ATOM 540 C CA . SER A 1 69 ? 35.718 22.884 -5.645 1.00 39.72 70 SER B CA 1
ATOM 541 C C . SER A 1 69 ? 35.258 21.916 -4.568 1.00 34.52 70 SER B C 1
ATOM 542 O O . SER A 1 69 ? 34.477 22.294 -3.708 1.00 28.16 70 SER B O 1
ATOM 545 N N . PHE A 1 70 ? 35.747 20.673 -4.640 1.00 36.12 71 PHE B N 1
ATOM 546 C CA . PHE A 1 70 ? 35.394 19.620 -3.706 1.00 35.64 71 PHE B CA 1
ATOM 547 C C . PHE A 1 70 ? 35.635 20.110 -2.298 1.00 35.62 71 PHE B C 1
ATOM 548 O O . PHE A 1 70 ? 36.691 20.646 -1.993 1.00 35.57 71 PHE B O 1
ATOM 556 N N . LEU A 1 71 ? 34.629 19.951 -1.454 1.00 35.69 72 LEU B N 1
ATOM 557 C CA . LEU A 1 71 ? 34.587 20.654 -0.192 1.00 32.49 72 LEU B CA 1
ATOM 558 C C . LEU A 1 71 ? 34.204 19.674 0.889 1.00 32.06 72 LEU B C 1
ATOM 559 O O . LEU A 1 71 ? 33.233 18.934 0.731 1.00 35.13 72 LEU B O 1
ATOM 564 N N . ALA A 1 72 ? 35.001 19.662 1.958 1.00 33.72 73 ALA B N 1
ATOM 565 C CA . ALA A 1 72 ? 34.797 18.846 3.152 1.00 38.78 73 ALA B CA 1
ATOM 566 C C . ALA A 1 72 ? 35.724 19.385 4.238 1.00 39.18 73 ALA B C 1
ATOM 567 O O . ALA A 1 72 ? 36.898 19.659 3.971 1.00 43.61 73 ALA B O 1
ATOM 569 N N . PRO A 1 73 ? 35.219 19.541 5.468 1.00 38.90 74 PRO B N 1
ATOM 570 C CA . PRO A 1 73 ? 33.876 19.129 5.900 1.00 41.96 74 PRO B CA 1
ATOM 571 C C . PRO A 1 73 ? 32.756 20.020 5.347 1.00 35.80 74 PRO B C 1
ATOM 572 O O . PRO A 1 73 ? 33.040 21.156 4.960 1.00 32.30 74 PRO B O 1
ATOM 576 N N . VAL A 1 74 ? 31.524 19.515 5.295 1.00 32.40 75 VAL B N 1
ATOM 577 C CA . VAL A 1 74 ? 30.422 20.341 4.828 1.00 34.63 75 VAL B CA 1
ATOM 578 C C . VAL A 1 74 ? 29.850 20.940 6.110 1.00 34.80 75 VAL B C 1
ATOM 579 O O . VAL A 1 74 ? 28.880 20.431 6.691 1.00 35.51 75 VAL B O 1
ATOM 583 N N . THR A 1 75 ? 30.462 22.044 6.530 1.00 31.24 76 THR B N 1
ATOM 584 C CA . THR A 1 75 ? 30.058 22.757 7.731 1.00 31.55 76 THR B CA 1
ATOM 585 C C . THR A 1 75 ? 29.042 23.814 7.305 1.00 35.93 76 THR B C 1
ATOM 586 O O . THR A 1 75 ? 28.912 24.118 6.103 1.00 38.19 76 THR B O 1
ATOM 590 N N . THR A 1 76 ? 28.346 24.380 8.290 1.00 32.30 77 THR B N 1
ATOM 591 C CA . THR A 1 76 ? 27.428 25.490 8.098 1.00 30.98 77 THR B CA 1
ATOM 592 C C . THR A 1 76 ? 28.136 26.681 7.464 1.00 32.33 77 THR B C 1
ATOM 593 O O . THR A 1 76 ? 27.618 27.295 6.514 1.00 29.72 77 THR B O 1
ATOM 597 N N . THR A 1 77 ? 29.321 27.004 7.978 1.00 31.84 78 THR B N 1
ATOM 598 C CA . THR A 1 77 ? 30.137 28.060 7.388 1.00 39.17 78 THR B CA 1
ATOM 599 C C . THR A 1 77 ? 30.448 27.770 5.929 1.00 37.03 78 THR B C 1
ATOM 600 O O . THR A 1 77 ? 30.351 28.657 5.072 1.00 41.28 78 THR B O 1
ATOM 604 N N . ALA A 1 78 ? 30.840 26.533 5.645 1.00 28.93 79 ALA B N 1
ATOM 605 C CA . ALA A 1 78 ? 31.175 26.184 4.274 1.00 32.26 79 ALA B CA 1
ATOM 606 C C . ALA A 1 78 ? 29.941 26.311 3.378 1.00 31.04 79 ALA B C 1
ATOM 607 O O . ALA A 1 78 ? 30.047 26.777 2.232 1.00 32.38 79 ALA B O 1
ATOM 609 N N . THR A 1 79 ? 28.783 25.904 3.911 1.00 30.24 80 THR B N 1
ATOM 610 C CA . THR A 1 79 ? 27.529 25.902 3.161 1.00 31.79 80 THR B CA 1
ATOM 611 C C . THR A 1 79 ? 27.096 27.321 2.831 1.00 28.55 80 THR B C 1
ATOM 612 O O . THR A 1 79 ? 26.760 27.620 1.691 1.00 28.63 80 THR B O 1
ATOM 616 N N . ILE A 1 80 ? 27.085 28.185 3.837 1.00 31.52 81 ILE B N 1
ATOM 617 C CA . ILE A 1 80 ? 26.712 29.575 3.656 1.00 29.59 81 ILE B CA 1
ATOM 618 C C . ILE A 1 80 ? 27.593 30.213 2.580 1.00 28.12 81 ILE B C 1
ATOM 619 O O . ILE A 1 80 ? 27.096 30.933 1.730 1.00 29.03 81 ILE B O 1
ATOM 624 N N . GLY A 1 81 ? 28.895 29.922 2.613 1.00 27.26 82 GLY B N 1
ATOM 625 C CA . GLY A 1 81 ? 29.831 30.418 1.620 1.00 26.19 82 GLY B CA 1
ATOM 626 C C . GLY A 1 81 ? 29.539 29.933 0.210 1.00 27.84 82 GLY B C 1
ATOM 627 O O . GLY A 1 81 ? 29.487 30.731 -0.724 1.00 31.36 82 GLY B O 1
ATOM 628 N N . PHE A 1 82 ? 29.356 28.623 0.048 1.00 28.72 83 PHE B N 1
ATOM 629 C CA . PHE A 1 82 ? 28.947 28.040 -1.228 1.00 21.46 83 PHE B CA 1
ATOM 630 C C . PHE A 1 82 ? 27.670 28.691 -1.798 1.00 22.21 83 PHE B C 1
ATOM 631 O O . PHE A 1 82 ? 27.615 29.058 -2.973 1.00 24.32 83 PHE B O 1
ATOM 639 N N . ILE A 1 83 ? 26.650 28.855 -0.970 1.00 19.36 84 ILE B N 1
ATOM 640 C CA . ILE A 1 83 ? 25.402 29.441 -1.416 1.00 23.74 84 ILE B CA 1
ATOM 641 C C . ILE A 1 83 ? 25.609 30.900 -1.816 1.00 32.47 84 ILE B C 1
ATOM 642 O O . ILE A 1 83 ? 24.991 31.387 -2.786 1.00 27.99 84 ILE B O 1
ATOM 647 N N . LYS A 1 84 ? 26.534 31.581 -1.174 1.00 26.93 85 LYS B N 1
ATOM 648 C CA . LYS A 1 84 ? 26.852 32.935 -1.523 1.00 31.93 85 LYS B CA 1
ATOM 649 C C . LYS A 1 84 ? 27.521 32.962 -2.854 1.00 30.33 85 LYS B C 1
ATOM 650 O O . LYS A 1 84 ? 27.297 33.832 -3.615 1.00 37.96 85 LYS B O 1
ATOM 656 N N . ARG A 1 85 ? 28.356 31.999 -3.135 1.00 28.19 86 ARG B N 1
ATOM 657 C CA . ARG A 1 85 ? 29.017 32.015 -4.430 1.00 31.90 86 ARG B CA 1
ATOM 658 C C . ARG A 1 85 ? 27.976 31.871 -5.548 1.00 37.07 86 ARG B C 1
ATOM 659 O O . ARG A 1 85 ? 28.065 32.540 -6.583 1.00 33.88 86 ARG B O 1
ATOM 667 N N . LEU A 1 86 ? 26.981 31.007 -5.333 1.00 33.43 87 LEU B N 1
ATOM 668 C CA . LEU A 1 86 ? 25.928 30.817 -6.328 1.00 29.54 87 LEU B CA 1
ATOM 669 C C . LEU A 1 86 ? 25.111 32.088 -6.481 1.00 33.12 87 LEU B C 1
ATOM 670 O O . LEU A 1 86 ? 24.687 32.422 -7.593 1.00 27.36 87 LEU B O 1
ATOM 675 N N . LYS A 1 87 ? 24.884 32.770 -5.356 1.00 28.11 88 LYS B N 1
ATOM 676 C CA . LYS A 1 87 ? 24.147 34.027 -5.320 1.00 31.79 88 LYS B CA 1
ATOM 677 C C . LYS A 1 87 ? 24.854 35.150 -6.071 1.00 32.99 88 LYS B C 1
ATOM 678 O O . LYS A 1 87 ? 24.218 35.863 -6.835 1.00 39.36 88 LYS B O 1
ATOM 684 N N . GLN A 1 88 ? 26.151 35.321 -5.860 1.00 31.97 89 GLN B N 1
ATOM 685 C CA . GLN A 1 88 ? 26.901 36.264 -6.673 1.00 41.26 89 GLN B CA 1
ATOM 686 C C . GLN A 1 88 ? 26.699 35.979 -8.164 1.00 43.61 89 GLN B C 1
ATOM 687 O O . GLN A 1 88 ? 26.427 36.895 -8.941 1.00 47.73 89 GLN B O 1
ATOM 693 N N . TYR A 1 89 ? 26.839 34.709 -8.556 1.00 30.91 90 TYR B N 1
ATOM 694 C CA . TYR A 1 89 ? 26.760 34.353 -9.957 1.00 33.86 90 TYR B CA 1
ATOM 695 C C . TYR A 1 89 ? 25.420 34.822 -10.528 1.00 42.93 90 TYR B C 1
ATOM 696 O O . TYR A 1 89 ? 25.382 35.410 -11.612 1.00 46.67 90 TYR B O 1
ATOM 705 N N . CYS A 1 90 ? 24.331 34.568 -9.812 1.00 41.57 91 CYS B N 1
ATOM 706 C CA . CYS A 1 90 ? 23.019 35.011 -10.255 1.00 49.49 91 CYS B CA 1
ATOM 707 C C . CYS A 1 90 ? 22.901 36.525 -10.365 1.00 60.01 91 CYS B C 1
ATOM 708 O O . CYS A 1 90 ? 22.513 37.052 -11.411 1.00 70.46 91 CYS B O 1
ATOM 711 N N . ASP A 1 91 ? 23.202 37.215 -9.269 1.00 54.54 92 ASP B N 1
ATOM 712 C CA . ASP A 1 91 ? 23.187 38.670 -9.247 1.00 57.97 92 ASP B CA 1
ATOM 713 C C . ASP A 1 91 ? 24.014 39.213 -10.410 1.00 64.78 92 ASP B C 1
ATOM 714 O O . ASP A 1 91 ? 23.557 40.082 -11.146 1.00 70.15 92 ASP B O 1
ATOM 719 N N . GLN A 1 92 ? 25.218 38.670 -10.578 1.00 61.69 93 GLN B N 1
ATOM 720 C CA . GLN A 1 92 ? 26.127 39.102 -11.631 1.00 55.77 93 GLN B CA 1
ATOM 721 C C . GLN A 1 92 ? 25.649 38.738 -13.038 1.00 53.07 93 GLN B C 1
ATOM 722 O O . GLN A 1 92 ? 26.130 39.316 -14.003 1.00 53.62 93 GLN B O 1
ATOM 728 N N . HIS A 1 93 ? 24.730 37.781 -13.172 1.00 50.58 94 HIS B N 1
ATOM 729 C CA . HIS A 1 93 ? 24.345 37.309 -14.513 1.00 53.62 94 HIS B CA 1
ATOM 730 C C . HIS A 1 93 ? 22.842 37.293 -14.742 1.00 59.72 94 HIS B C 1
ATOM 731 O O . HIS A 1 93 ? 22.355 36.692 -15.715 1.00 57.81 94 HIS B O 1
ATOM 738 N N . SER A 1 94 ? 22.110 37.959 -13.857 1.00 65.55 95 SER B N 1
ATOM 739 C CA . SER A 1 94 ? 20.673 38.109 -14.029 1.00 73.06 95 SER B CA 1
ATOM 740 C C . SER A 1 94 ? 20.314 39.020 -15.219 1.00 76.91 95 SER B C 1
ATOM 741 O O . SER A 1 94 ? 19.163 39.079 -15.628 1.00 76.41 95 SER B O 1
ATOM 744 N N . HIS A 1 95 ? 21.292 39.730 -15.772 1.00 84.32 96 HIS B N 1
ATOM 745 C CA . HIS A 1 95 ? 21.000 40.654 -16.865 1.00 102.59 96 HIS B CA 1
ATOM 746 C C . HIS A 1 95 ? 21.593 40.071 -18.153 1.00 107.42 96 HIS B C 1
ATOM 747 O O . HIS A 1 95 ? 22.129 40.810 -18.977 1.00 110.60 96 HIS B O 1
ATOM 754 N N . ASP A 1 96 ? 21.505 38.745 -18.292 1.00 107.36 97 ASP B N 1
ATOM 755 C CA . ASP A 1 96 ? 21.764 38.012 -19.550 1.00 105.74 97 ASP B CA 1
ATOM 756 C C . ASP A 1 96 ? 23.140 38.139 -20.213 1.00 90.19 97 ASP B C 1
ATOM 757 O O . ASP A 1 96 ? 23.244 38.517 -21.384 1.00 87.68 97 ASP B O 1
ATOM 762 N N . SER A 1 97 ? 24.194 37.782 -19.493 1.00 79.25 98 SER B N 1
ATOM 763 C CA . SER A 1 97 ? 25.543 37.972 -20.033 1.00 86.47 98 SER B CA 1
ATOM 764 C C . SER A 1 97 ? 26.046 36.855 -20.968 1.00 92.46 98 SER B C 1
ATOM 765 O O . SER A 1 97 ? 26.922 36.086 -20.582 1.00 91.98 98 SER B O 1
ATOM 768 N N . SER A 1 98 ? 25.517 36.787 -22.195 1.00 92.24 99 SER B N 1
ATOM 769 C CA . SER A 1 98 ? 26.042 35.911 -23.268 1.00 92.50 99 SER B CA 1
ATOM 770 C C . SER A 1 98 ? 25.918 34.382 -23.029 1.00 55.96 99 SER B C 1
ATOM 771 O O . SER A 1 98 ? 26.800 33.609 -23.397 1.00 55.85 99 SER B O 1
ATOM 774 N N . ASN A 1 99 ? 24.800 33.948 -22.452 1.00 51.87 100 ASN B N 1
ATOM 775 C CA . ASN A 1 99 ? 24.531 32.520 -22.272 1.00 51.93 100 ASN B CA 1
ATOM 776 C C . ASN A 1 99 ? 23.530 31.981 -23.310 1.00 54.53 100 ASN B C 1
ATOM 777 O O . ASN A 1 99 ? 23.116 30.813 -23.250 1.00 44.69 100 ASN B O 1
ATOM 782 N N . GLU A 1 100 ? 23.134 32.822 -24.261 1.00 60.68 101 GLU B N 1
ATOM 783 C CA . GLU A 1 100 ? 22.251 32.345 -25.311 1.00 71.02 101 GLU B CA 1
ATOM 784 C C . GLU A 1 100 ? 22.958 31.356 -26.235 1.00 65.79 101 GLU B C 1
ATOM 785 O O . GLU A 1 100 ? 24.060 31.605 -26.727 1.00 65.00 101 GLU B O 1
ATOM 791 N N . GLY A 1 101 ? 22.312 30.216 -26.443 1.00 62.61 102 GLY B N 1
ATOM 792 C CA . GLY A 1 101 ? 22.714 29.279 -27.471 1.00 60.25 102 GLY B CA 1
ATOM 793 C C . GLY A 1 101 ? 23.831 28.352 -27.064 1.00 52.48 102 GLY B C 1
ATOM 794 O O . GLY A 1 101 ? 24.441 27.708 -27.915 1.00 55.95 102 GLY B O 1
ATOM 795 N N . LEU A 1 102 ? 24.095 28.278 -25.763 1.00 47.27 103 LEU B N 1
ATOM 796 C CA . LEU A 1 102 ? 25.145 27.413 -25.236 1.00 45.25 103 LEU B CA 1
ATOM 797 C C . LEU A 1 102 ? 24.682 25.965 -24.979 1.00 53.48 103 LEU B C 1
ATOM 798 O O . LEU A 1 102 ? 23.616 25.721 -24.386 1.00 54.82 103 LEU B O 1
ATOM 803 N N . GLN A 1 103 ? 25.492 25.015 -25.438 1.00 51.35 104 GLN B N 1
ATOM 804 C CA . GLN A 1 103 ? 25.333 23.609 -25.112 1.00 52.10 104 GLN B CA 1
ATOM 805 C C . GLN A 1 103 ? 26.599 22.954 -24.643 1.00 46.58 104 GLN B C 1
ATOM 806 O O . GLN A 1 103 ? 27.358 22.465 -25.457 1.00 55.06 104 GLN B O 1
ATOM 812 N N . SER A 1 104 ? 26.848 22.936 -23.342 1.00 45.50 105 SER B N 1
ATOM 813 C CA . SER A 1 104 ? 28.018 22.227 -22.833 1.00 41.71 105 SER B CA 1
ATOM 814 C C . SER A 1 104 ? 27.726 21.194 -21.757 1.00 41.77 105 SER B C 1
ATOM 815 O O . SER A 1 104 ? 28.586 20.901 -20.918 1.00 39.10 105 SER B O 1
ATOM 818 N N . MET A 1 105 ? 26.522 20.624 -21.790 1.00 40.09 106 MET B N 1
ATOM 819 C CA . MET A 1 105 ? 26.122 19.706 -20.728 1.00 41.01 106 MET B CA 1
ATOM 820 C C . MET A 1 105 ? 26.975 18.438 -20.717 1.00 45.10 106 MET B C 1
ATOM 821 O O . MET A 1 105 ? 27.438 18.028 -19.659 1.00 47.32 106 MET B O 1
ATOM 826 N N . ILE A 1 106 ? 27.187 17.824 -21.875 1.00 44.29 107 ILE B N 1
ATOM 827 C CA . ILE A 1 106 ? 27.975 16.607 -21.951 1.00 48.18 107 ILE B CA 1
ATOM 828 C C . ILE A 1 106 ? 29.441 16.871 -21.564 1.00 52.83 107 ILE B C 1
ATOM 829 O O . ILE A 1 106 ? 30.076 16.040 -20.885 1.00 54.96 107 ILE B O 1
ATOM 834 N N . GLN A 1 107 ? 29.973 18.025 -21.964 1.00 45.12 108 GLN B N 1
ATOM 835 C CA . GLN A 1 107 ? 31.340 18.377 -21.605 1.00 44.65 108 GLN B CA 1
ATOM 836 C C . GLN A 1 107 ? 31.431 18.578 -20.086 1.00 46.73 108 GLN B C 1
ATOM 837 O O . GLN A 1 107 ? 32.409 18.162 -19.449 1.00 41.35 108 GLN B O 1
ATOM 843 N N . CYS A 1 108 ? 30.408 19.213 -19.511 1.00 38.16 109 CYS B N 1
ATOM 844 C CA . CYS A 1 108 ? 30.359 19.423 -18.077 1.00 35.06 109 CYS B CA 1
ATOM 845 C C . CYS A 1 108 ? 30.343 18.087 -17.376 1.00 36.03 109 CYS B C 1
ATOM 846 O O . CYS A 1 108 ? 31.152 17.843 -16.494 1.00 35.31 109 CYS B O 1
ATOM 849 N N . LEU A 1 109 ? 29.424 17.219 -17.788 1.00 37.43 110 LEU B N 1
ATOM 850 C CA . LEU A 1 109 ? 29.328 15.851 -17.267 1.00 40.69 110 LEU B CA 1
ATOM 851 C C . LEU A 1 109 ? 30.660 15.091 -17.302 1.00 41.60 110 LEU B C 1
ATOM 852 O O . LEU A 1 109 ? 30.993 14.387 -16.353 1.00 44.42 110 LEU B O 1
ATOM 857 N N . LEU A 1 110 ? 31.421 15.250 -18.386 1.00 43.89 111 LEU B N 1
ATOM 858 C CA . LEU A 1 110 ? 32.697 14.556 -18.555 1.00 47.04 111 LEU B CA 1
ATOM 859 C C . LEU A 1 110 ? 33.814 15.151 -17.700 1.00 45.65 111 LEU B C 1
ATOM 860 O O . LEU A 1 110 ? 34.649 14.410 -17.170 1.00 51.80 111 LEU B O 1
ATOM 865 N N . VAL A 1 111 ? 33.865 16.480 -17.603 1.00 42.59 112 VAL B N 1
ATOM 866 C CA . VAL A 1 111 ? 34.777 17.148 -16.666 1.00 46.70 112 VAL B CA 1
ATOM 867 C C . VAL A 1 111 ? 34.533 16.673 -15.229 1.00 47.68 112 VAL B C 1
ATOM 868 O O . VAL A 1 111 ? 35.472 16.395 -14.488 1.00 50.05 112 VAL B O 1
ATOM 872 N N . VAL A 1 112 ? 33.264 16.591 -14.843 1.00 39.42 113 VAL B N 1
ATOM 873 C CA . VAL A 1 112 ? 32.895 16.166 -13.504 1.00 39.14 113 VAL B CA 1
ATOM 874 C C . VAL A 1 112 ? 33.345 14.727 -13.268 1.00 46.78 113 VAL B C 1
ATOM 875 O O . VAL A 1 112 ? 33.892 14.396 -12.210 1.00 45.97 113 VAL B O 1
ATOM 879 N N . SER A 1 113 ? 33.121 13.875 -14.261 1.00 50.19 114 SER B N 1
ATOM 880 C CA . SER A 1 113 ? 33.504 12.477 -14.141 1.00 57.74 114 SER B CA 1
ATOM 881 C C . SER A 1 113 ? 35.018 12.357 -13.984 1.00 57.12 114 SER B C 1
ATOM 882 O O . SER A 1 113 ? 35.508 11.504 -13.243 1.00 55.81 114 SER B O 1
ATOM 885 N N . LEU A 1 114 ? 35.758 13.230 -14.657 1.00 57.08 115 LEU B N 1
ATOM 886 C CA . LEU A 1 114 ? 37.213 13.191 -14.574 1.00 57.02 115 LEU B CA 1
ATOM 887 C C . LEU A 1 114 ? 37.683 13.807 -13.263 1.00 55.10 115 LEU B C 1
ATOM 888 O O . LEU A 1 114 ? 38.547 13.242 -12.586 1.00 55.21 115 LEU B O 1
ATOM 893 N N . ASP A 1 115 ? 37.115 14.955 -12.896 1.00 48.63 116 ASP B N 1
ATOM 894 C CA . ASP A 1 115 ? 37.406 15.557 -11.601 1.00 46.05 116 ASP B CA 1
ATOM 895 C C . ASP A 1 115 ? 37.096 14.586 -10.450 1.00 49.24 116 ASP B C 1
ATOM 896 O O . ASP A 1 115 ? 37.929 14.409 -9.557 1.00 44.01 116 ASP B O 1
ATOM 901 N N . ILE A 1 116 ? 35.954 13.932 -10.497 1.00 47.66 117 ILE B N 1
ATOM 902 C CA . ILE A 1 116 ? 35.577 13.006 -9.469 1.00 53.92 117 ILE B CA 1
ATOM 903 C C . ILE A 1 116 ? 36.588 11.897 -9.364 1.00 58.17 117 ILE B C 1
ATOM 904 O O . ILE A 1 116 ? 37.146 11.654 -8.315 1.00 60.44 117 ILE B O 1
ATOM 909 N N . LYS A 1 117 ? 36.782 11.208 -10.472 1.00 61.75 118 LYS B N 1
ATOM 910 C CA . LYS A 1 117 ? 37.670 10.057 -10.516 1.00 59.97 118 LYS B CA 1
ATOM 911 C C . LYS A 1 117 ? 39.062 10.418 -10.013 1.00 58.17 118 LYS B C 1
ATOM 912 O O . LYS A 1 117 ? 39.663 9.639 -9.287 1.00 64.40 118 LYS B O 1
ATOM 918 N N . GLN A 1 118 ? 39.567 11.596 -10.374 1.00 55.40 119 GLN B N 1
ATOM 919 C CA . GLN A 1 118 ? 40.838 12.061 -9.819 1.00 56.87 119 GLN B CA 1
ATOM 920 C C . GLN A 1 118 ? 40.720 12.244 -8.307 1.00 60.11 119 GLN B C 1
ATOM 921 O O . GLN A 1 118 ? 41.543 11.724 -7.548 1.00 63.60 119 GLN B O 1
ATOM 927 N N . GLN A 1 119 ? 39.676 12.959 -7.887 1.00 50.48 120 GLN B N 1
ATOM 928 C CA . GLN A 1 119 ? 39.476 13.340 -6.501 1.00 48.53 120 GLN B CA 1
ATOM 929 C C . GLN A 1 119 ? 39.543 12.196 -5.498 1.00 58.93 120 GLN B C 1
ATOM 930 O O . GLN A 1 119 ? 40.187 12.306 -4.458 1.00 52.59 120 GLN B O 1
ATOM 936 N N . PHE A 1 120 ? 38.729 11.188 -5.756 1.00 61.44 121 PHE B N 1
ATOM 937 C CA . PHE A 1 120 ? 38.482 10.094 -4.852 1.00 61.21 121 PHE B CA 1
ATOM 938 C C . PHE A 1 120 ? 39.343 8.853 -4.953 1.00 77.01 121 PHE B C 1
ATOM 939 O O . PHE A 1 120 ? 39.620 8.200 -3.969 1.00 93.94 121 PHE B O 1
ATOM 947 N N . GLN A 1 121 ? 39.750 8.533 -6.151 1.00 75.07 122 GLN B N 1
ATOM 948 C CA . GLN A 1 121 ? 40.735 7.493 -6.437 1.00 79.98 122 GLN B CA 1
ATOM 949 C C . GLN A 1 121 ? 40.101 6.256 -5.809 1.00 87.06 122 GLN B C 1
ATOM 950 O O . GLN A 1 121 ? 38.889 6.054 -5.892 1.00 96.38 122 GLN B O 1
ATOM 956 N N . ALA A 1 122 ? 40.936 5.451 -5.160 1.00 86.80 123 ALA B N 1
ATOM 957 C CA . ALA A 1 122 ? 40.499 4.197 -4.573 1.00 80.71 123 ALA B CA 1
ATOM 958 C C . ALA A 1 122 ? 39.967 4.409 -3.167 1.00 78.36 123 ALA B C 1
ATOM 959 O O . ALA A 1 122 ? 40.561 3.953 -2.189 1.00 84.23 123 ALA B O 1
ATOM 961 N N . ARG A 1 123 ? 38.830 5.057 -3.063 1.00 72.73 124 ARG B N 1
ATOM 962 C CA . ARG A 1 123 ? 38.238 5.301 -1.786 1.00 74.98 124 ARG B CA 1
ATOM 963 C C . ARG A 1 123 ? 36.888 4.652 -1.769 1.00 77.12 124 ARG B C 1
ATOM 964 O O . ARG A 1 123 ? 36.241 4.634 -2.771 1.00 80.17 124 ARG B O 1
ATOM 972 N N . LYS A 1 124 ? 36.464 4.104 -0.639 1.00 78.38 125 LYS B N 1
ATOM 973 C CA . LYS A 1 124 ? 35.110 3.572 -0.467 1.00 76.10 125 LYS B CA 1
ATOM 974 C C . LYS A 1 124 ? 34.159 4.707 -0.061 1.00 71.50 125 LYS B C 1
ATOM 975 O O . LYS A 1 124 ? 33.924 4.981 1.122 1.00 76.04 125 LYS B O 1
ATOM 981 N N . ILE A 1 125 ? 33.625 5.375 -1.074 1.00 61.54 126 ILE B N 1
ATOM 982 C CA . ILE A 1 125 ? 32.713 6.484 -0.867 1.00 56.56 126 ILE B CA 1
ATOM 983 C C . ILE A 1 125 ? 31.579 6.427 -1.879 1.00 54.61 126 ILE B C 1
ATOM 984 O O . ILE A 1 125 ? 31.810 6.233 -3.070 1.00 56.91 126 ILE B O 1
ATOM 989 N N . LEU A 1 126 ? 30.348 6.572 -1.409 1.00 52.75 127 LEU B N 1
ATOM 990 C CA . LEU A 1 126 ? 29.236 6.764 -2.323 1.00 57.89 127 LEU B CA 1
ATOM 991 C C . LEU A 1 126 ? 29.480 8.046 -3.115 1.00 55.75 127 LEU B C 1
ATOM 992 O O . LEU A 1 126 ? 29.733 9.097 -2.542 1.00 56.32 127 LEU B O 1
ATOM 997 N N . LYS A 1 127 ? 29.419 7.975 -4.429 1.00 56.54 128 LYS B N 1
ATOM 998 C CA . LYS A 1 127 ? 29.626 9.114 -5.286 1.00 50.17 128 LYS B CA 1
ATOM 999 C C . LYS A 1 127 ? 28.306 9.402 -5.950 1.00 55.01 128 LYS B C 1
ATOM 1000 O O . LYS A 1 127 ? 27.595 8.517 -6.292 1.00 63.25 128 LYS B O 1
ATOM 1006 N N . GLN A 1 128 ? 27.976 10.662 -6.117 1.00 53.32 129 GLN B N 1
ATOM 1007 C CA . GLN A 1 128 ? 26.713 11.027 -6.695 1.00 52.02 129 GLN B CA 1
ATOM 1008 C C . GLN A 1 128 ? 26.817 12.321 -7.459 1.00 47.97 129 GLN B C 1
ATOM 1009 O O . GLN A 1 128 ? 27.594 13.151 -7.155 1.00 40.30 129 GLN B O 1
ATOM 1015 N N . ILE A 1 129 ? 25.996 12.470 -8.459 1.00 46.89 130 ILE B N 1
ATOM 1016 C CA . ILE A 1 129 ? 25.945 13.664 -9.274 1.00 45.34 130 ILE B CA 1
ATOM 1017 C C . ILE A 1 129 ? 24.500 14.074 -9.370 1.00 40.26 130 ILE B C 1
ATOM 1018 O O . ILE A 1 129 ? 23.702 13.334 -9.851 1.00 39.87 130 ILE B O 1
ATOM 1023 N N . VAL A 1 130 ? 24.177 15.265 -8.908 1.00 33.85 131 VAL B N 1
ATOM 1024 C CA . VAL A 1 130 ? 22.805 15.741 -8.970 1.00 31.81 131 VAL B CA 1
ATOM 1025 C C . VAL A 1 130 ? 22.692 16.842 -10.012 1.00 33.26 131 VAL B C 1
ATOM 1026 O O . VAL A 1 130 ? 23.436 17.811 -9.981 1.00 30.40 131 VAL B O 1
ATOM 1030 N N . VAL A 1 131 ? 21.767 16.689 -10.945 1.00 34.98 132 VAL B N 1
ATOM 1031 C CA . VAL A 1 131 ? 21.720 17.571 -12.100 1.00 28.25 132 VAL B CA 1
ATOM 1032 C C . VAL A 1 131 ? 20.431 18.349 -12.148 1.00 30.56 132 VAL B C 1
ATOM 1033 O O . VAL A 1 131 ? 19.361 17.751 -12.197 1.00 33.03 132 VAL B O 1
ATOM 1037 N N . PHE A 1 132 ? 20.532 19.676 -12.186 1.00 28.33 133 PHE B N 1
ATOM 1038 C CA . PHE A 1 132 ? 19.360 20.545 -12.286 1.00 26.46 133 PHE B CA 1
ATOM 1039 C C . PHE A 1 132 ? 19.256 21.136 -13.680 1.00 33.85 133 PHE B C 1
ATOM 1040 O O . PHE A 1 132 ? 20.079 21.990 -14.034 1.00 26.82 133 PHE B O 1
ATOM 1048 N N . THR A 1 133 ? 18.271 20.696 -14.456 1.00 30.62 134 THR B N 1
ATOM 1049 C CA . THR A 1 133 ? 18.081 21.197 -15.812 1.00 36.43 134 THR B CA 1
ATOM 1050 C C . THR A 1 133 ? 16.642 21.004 -16.276 1.00 42.58 134 THR B C 1
ATOM 1051 O O . THR A 1 133 ? 15.908 20.181 -15.728 1.00 47.73 134 THR B O 1
ATOM 1055 N N . ASP A 1 134 ? 16.244 21.766 -17.289 1.00 47.18 135 ASP B N 1
ATOM 1056 C CA . ASP A 1 134 ? 14.892 21.680 -17.828 1.00 52.12 135 ASP B CA 1
ATOM 1057 C C . ASP A 1 134 ? 14.903 21.157 -19.261 1.00 52.31 135 ASP B C 1
ATOM 1058 O O . ASP A 1 134 ? 13.872 21.143 -19.934 1.00 58.75 135 ASP B O 1
ATOM 1063 N N . ASN A 1 135 ? 16.073 20.729 -19.721 1.00 55.00 136 ASN B N 1
ATOM 1064 C CA . ASN A 1 135 ? 16.220 20.204 -21.073 1.00 66.32 136 ASN B CA 1
ATOM 1065 C C . ASN A 1 135 ? 16.859 18.820 -21.088 1.00 66.60 136 ASN B C 1
ATOM 1066 O O . ASN A 1 135 ? 18.080 18.688 -21.002 1.00 64.63 136 ASN B O 1
ATOM 1071 N N . LEU A 1 136 ? 16.029 17.804 -21.234 1.00 64.41 137 LEU B N 1
ATOM 1072 C CA . LEU A 1 136 ? 16.505 16.444 -21.258 1.00 63.18 137 LEU B CA 1
ATOM 1073 C C . LEU A 1 136 ? 16.872 16.004 -22.655 1.00 69.99 137 LEU B C 1
ATOM 1074 O O . LEU A 1 136 ? 17.379 14.932 -22.865 1.00 72.82 137 LEU B O 1
ATOM 1079 N N . ASP A 1 137 ? 16.623 16.870 -23.605 1.00 70.09 138 ASP B N 1
ATOM 1080 C CA . ASP A 1 137 ? 16.900 16.576 -25.006 1.00 81.17 138 ASP B CA 1
ATOM 1081 C C . ASP A 1 137 ? 18.256 17.132 -25.428 1.00 81.98 138 ASP B C 1
ATOM 1082 O O . ASP A 1 137 ? 18.810 16.732 -26.452 1.00 83.50 138 ASP B O 1
ATOM 1087 N N . ASP A 1 138 ? 18.785 18.056 -24.633 1.00 86.30 139 ASP B N 1
ATOM 1088 C CA . ASP A 1 138 ? 20.076 18.669 -24.923 1.00 95.58 139 ASP B CA 1
ATOM 1089 C C . ASP A 1 138 ? 21.217 17.865 -24.310 1.00 82.22 139 ASP B C 1
ATOM 1090 O O . ASP A 1 138 ? 21.898 18.332 -23.397 1.00 73.64 139 ASP B O 1
ATOM 1095 N N . LEU A 1 139 ? 21.487 16.665 -24.765 1.00 87.60 140 LEU B N 1
ATOM 1096 C CA . LEU A 1 139 ? 22.609 15.937 -24.216 1.00 80.08 140 LEU B CA 1
ATOM 1097 C C . LEU A 1 139 ? 23.264 15.193 -25.373 1.00 82.94 140 LEU B C 1
ATOM 1098 O O . LEU A 1 139 ? 22.934 14.067 -25.650 1.00 91.18 140 LEU B O 1
ATOM 1103 N N . ASP A 1 140 ? 24.209 15.863 -26.021 1.00 76.43 141 ASP B N 1
ATOM 1104 C CA . ASP A 1 140 ? 24.903 15.454 -27.236 1.00 78.51 141 ASP B CA 1
ATOM 1105 C C . ASP A 1 140 ? 25.695 14.245 -26.749 1.00 78.48 141 ASP B C 1
ATOM 1106 O O . ASP A 1 140 ? 26.777 14.388 -26.181 1.00 85.69 141 ASP B O 1
ATOM 1111 N N . ILE A 1 141 ? 25.128 13.079 -26.963 1.00 75.37 142 ILE B N 1
ATOM 1112 C CA . ILE A 1 141 ? 25.770 11.868 -26.558 1.00 76.12 142 ILE B CA 1
ATOM 1113 C C . ILE A 1 141 ? 25.160 10.657 -27.277 1.00 83.12 142 ILE B C 1
ATOM 1114 O O . ILE A 1 141 ? 25.862 9.713 -27.641 1.00 88.67 142 ILE B O 1
ATOM 1119 N N . GLU A 1 144 ? 25.302 5.234 -28.783 1.00 101.90 145 GLU B N 1
ATOM 1120 C CA . GLU A 1 144 ? 26.502 4.417 -28.631 1.00 106.70 145 GLU B CA 1
ATOM 1121 C C . GLU A 1 144 ? 27.345 5.025 -27.516 1.00 105.48 145 GLU B C 1
ATOM 1122 O O . GLU A 1 144 ? 27.803 4.322 -26.616 1.00 98.51 145 GLU B O 1
ATOM 1128 N N . GLU A 1 145 ? 27.595 6.328 -27.585 1.00 105.34 146 GLU B N 1
ATOM 1129 C CA . GLU A 1 145 ? 28.431 7.006 -26.585 1.00 107.60 146 GLU B CA 1
ATOM 1130 C C . GLU A 1 145 ? 27.988 6.687 -25.173 1.00 103.72 146 GLU B C 1
ATOM 1131 O O . GLU A 1 145 ? 28.777 6.402 -24.291 1.00 97.44 146 GLU B O 1
ATOM 1137 N N . ILE A 1 146 ? 26.695 6.740 -24.972 1.00 97.26 147 ILE B N 1
ATOM 1138 C CA . ILE A 1 146 ? 26.154 6.417 -23.660 1.00 87.09 147 ILE B CA 1
ATOM 1139 C C . ILE A 1 146 ? 26.792 5.161 -23.089 1.00 87.12 147 ILE B C 1
ATOM 1140 O O . ILE A 1 146 ? 27.124 5.104 -21.906 1.00 81.93 147 ILE B O 1
ATOM 1145 N N . ASP A 1 147 ? 26.980 4.157 -23.937 1.00 95.75 148 ASP B N 1
ATOM 1146 C CA . ASP A 1 147 ? 27.482 2.871 -23.475 1.00 100.96 148 ASP B CA 1
ATOM 1147 C C . ASP A 1 147 ? 28.907 2.960 -22.921 1.00 99.99 148 ASP B C 1
ATOM 1148 O O . ASP A 1 147 ? 29.277 2.193 -22.029 1.00 95.46 148 ASP B O 1
ATOM 1153 N N . LEU A 1 148 ? 29.701 3.890 -23.449 1.00 101.06 149 LEU B N 1
ATOM 1154 C CA . LEU A 1 148 ? 31.048 4.121 -22.930 1.00 101.13 149 LEU B CA 1
ATOM 1155 C C . LEU A 1 148 ? 30.940 4.693 -21.519 1.00 99.13 149 LEU B C 1
ATOM 1156 O O . LEU A 1 148 ? 31.722 4.343 -20.631 1.00 99.54 149 LEU B O 1
ATOM 1161 N N . LEU A 1 149 ? 29.944 5.509 -21.289 1.00 97.73 150 LEU B N 1
ATOM 1162 C CA . LEU A 1 149 ? 29.830 6.023 -19.966 1.00 96.13 150 LEU B CA 1
ATOM 1163 C C . LEU A 1 149 ? 29.372 4.895 -19.071 1.00 101.34 150 LEU B C 1
ATOM 1164 O O . LEU A 1 149 ? 29.859 4.724 -17.973 1.00 102.90 150 LEU B O 1
ATOM 1169 N N . THR A 1 150 ? 28.440 4.108 -19.561 1.00 102.94 151 THR B N 1
ATOM 1170 C CA . THR A 1 150 ? 27.851 3.054 -18.737 1.00 105.06 151 THR B CA 1
ATOM 1171 C C . THR A 1 150 ? 28.933 2.126 -18.209 1.00 106.16 151 THR B C 1
ATOM 1172 O O . THR A 1 150 ? 28.736 1.406 -17.233 1.00 103.07 151 THR B O 1
ATOM 1176 N N . GLU A 1 151 ? 30.087 2.150 -18.857 1.00 113.45 152 GLU B N 1
ATOM 1177 C CA . GLU A 1 151 ? 31.195 1.322 -18.421 1.00 123.42 152 GLU B CA 1
ATOM 1178 C C . GLU A 1 151 ? 32.147 2.117 -17.535 1.00 117.56 152 GLU B C 1
ATOM 1179 O O . GLU A 1 151 ? 32.719 1.580 -16.586 1.00 120.15 152 GLU B O 1
ATOM 1185 N N . GLU A 1 152 ? 32.296 3.404 -17.832 1.00 109.20 153 GLU B N 1
ATOM 1186 C CA . GLU A 1 152 ? 33.269 4.237 -17.125 1.00 107.32 153 GLU B CA 1
ATOM 1187 C C . GLU A 1 152 ? 32.728 4.861 -15.822 1.00 103.14 153 GLU B C 1
ATOM 1188 O O . GLU A 1 152 ? 33.374 4.777 -14.776 1.00 101.92 153 GLU B O 1
ATOM 1194 N N . LEU A 1 153 ? 31.550 5.473 -15.882 1.00 102.06 154 LEU B N 1
ATOM 1195 C CA . LEU A 1 153 ? 30.989 6.172 -14.723 1.00 95.64 154 LEU B CA 1
ATOM 1196 C C . LEU A 1 153 ? 30.535 5.231 -13.607 1.00 98.20 154 LEU B C 1
ATOM 1197 O O . LEU A 1 153 ? 29.551 4.504 -13.760 1.00 107.90 154 LEU B O 1
ATOM 1202 N N . SER A 1 154 ? 31.244 5.248 -12.484 1.00 89.85 155 SER B N 1
ATOM 1203 C CA . SER A 1 154 ? 30.789 4.522 -11.301 1.00 89.96 155 SER B CA 1
ATOM 1204 C C . SER A 1 154 ? 30.021 5.472 -10.374 1.00 92.78 155 SER B C 1
ATOM 1205 O O . SER A 1 154 ? 29.807 5.190 -9.192 1.00 100.50 155 SER B O 1
ATOM 1208 N N . THR A 1 155 ? 29.606 6.605 -10.932 1.00 84.39 156 THR B N 1
ATOM 1209 C CA . THR A 1 155 ? 28.808 7.588 -10.215 1.00 74.27 156 THR B CA 1
ATOM 1210 C C . THR A 1 155 ? 27.364 7.579 -10.695 1.00 71.91 156 THR B C 1
ATOM 1211 O O . THR A 1 155 ? 27.103 7.838 -11.868 1.00 71.66 156 THR B O 1
ATOM 1215 N N . ARG A 1 156 ? 26.429 7.353 -9.783 1.00 64.57 157 ARG B N 1
ATOM 1216 C CA . ARG A 1 156 ? 25.007 7.375 -10.082 1.00 58.69 157 ARG B CA 1
ATOM 1217 C C . ARG A 1 156 ? 24.565 8.778 -10.393 1.00 56.29 157 ARG B C 1
ATOM 1218 O O . ARG A 1 156 ? 25.197 9.700 -9.996 1.00 51.65 157 ARG B O 1
ATOM 1226 N N . ILE A 1 157 ? 23.482 8.935 -11.122 1.00 63.23 158 ILE B N 1
ATOM 1227 C CA . ILE A 1 157 ? 23.088 10.256 -11.561 1.00 58.79 158 ILE B CA 1
ATOM 1228 C C . ILE A 1 157 ? 21.666 10.527 -11.140 1.00 61.85 158 ILE B C 1
ATOM 1229 O O . ILE A 1 157 ? 20.767 9.765 -11.486 1.00 59.77 158 ILE B O 1
ATOM 1234 N N . ILE A 1 158 ? 21.458 11.610 -10.392 1.00 57.91 159 ILE B N 1
ATOM 1235 C CA . ILE A 1 158 ? 20.103 12.026 -10.050 1.00 53.77 159 ILE B CA 1
ATOM 1236 C C . ILE A 1 158 ? 19.701 13.253 -10.856 1.00 52.78 159 ILE B C 1
ATOM 1237 O O . ILE A 1 158 ? 20.204 14.359 -10.657 1.00 52.26 159 ILE B O 1
ATOM 1242 N N . LEU A 1 159 ? 18.799 13.057 -11.783 1.00 53.49 160 LEU B N 1
ATOM 1243 C CA . LEU A 1 159 ? 18.398 14.131 -12.627 1.00 46.33 160 LEU B CA 1
ATOM 1244 C C . LEU A 1 159 ? 17.199 14.825 -12.111 1.00 46.94 160 LEU B C 1
ATOM 1245 O O . LEU A 1 159 ? 16.271 14.223 -11.697 1.00 52.14 160 LEU B O 1
ATOM 1250 N N . ILE A 1 160 ? 17.247 16.130 -12.120 1.00 36.60 161 ILE B N 1
ATOM 1251 C CA . ILE A 1 160 ? 16.136 16.899 -11.653 1.00 41.03 161 ILE B CA 1
ATOM 1252 C C . ILE A 1 160 ? 15.646 17.753 -12.777 1.00 45.91 161 ILE B C 1
ATOM 1253 O O . ILE A 1 160 ? 16.294 18.646 -13.206 1.00 45.29 161 ILE B O 1
ATOM 1258 N N . ASP A 1 161 ? 14.460 17.414 -13.233 1.00 52.56 162 ASP B N 1
ATOM 1259 C CA . ASP A 1 161 ? 13.799 18.060 -14.333 1.00 53.59 162 ASP B CA 1
ATOM 1260 C C . ASP A 1 161 ? 13.042 19.257 -13.872 1.00 51.57 162 ASP B C 1
ATOM 1261 O O . ASP A 1 161 ? 12.099 19.150 -13.159 1.00 55.84 162 ASP B O 1
ATOM 1266 N N . CYS A 1 162 ? 13.488 20.431 -14.307 1.00 51.44 163 CYS B N 1
ATOM 1267 C CA . CYS A 1 162 ? 12.841 21.683 -13.932 1.00 52.98 163 CYS B CA 1
ATOM 1268 C C . CYS A 1 162 ? 12.067 22.276 -15.105 1.00 66.18 163 CYS B C 1
ATOM 1269 O O . CYS A 1 162 ? 12.209 23.458 -15.420 1.00 70.79 163 CYS B O 1
ATOM 1272 N N . GLY A 1 163 ? 11.248 21.449 -15.746 1.00 70.22 164 GLY B N 1
ATOM 1273 C CA . GLY A 1 163 ? 10.455 21.888 -16.879 1.00 84.40 164 GLY B CA 1
ATOM 1274 C C . GLY A 1 163 ? 9.012 21.434 -16.788 1.00 99.38 164 GLY B C 1
ATOM 1275 O O . GLY A 1 163 ? 8.631 20.422 -17.377 1.00 109.73 164 GLY B O 1
ATOM 1276 N N . LYS A 1 164 ? 8.206 22.185 -16.045 1.00 99.67 165 LYS B N 1
ATOM 1277 C CA . LYS A 1 164 ? 6.795 21.858 -15.875 1.00 102.69 165 LYS B CA 1
ATOM 1278 C C . LYS A 1 164 ? 6.604 20.373 -15.587 1.00 99.44 165 LYS B C 1
ATOM 1279 O O . LYS A 1 164 ? 5.477 19.900 -15.440 1.00 90.95 165 LYS B O 1
ATOM 1285 N N . SER A 1 173 ? 14.728 9.880 -24.348 1.00 89.04 174 SER B N 1
ATOM 1286 C CA . SER A 1 173 ? 15.653 10.969 -24.659 1.00 80.92 174 SER B CA 1
ATOM 1287 C C . SER A 1 173 ? 17.082 10.607 -24.276 1.00 75.34 174 SER B C 1
ATOM 1288 O O . SER A 1 173 ? 17.328 9.611 -23.590 1.00 76.11 174 SER B O 1
ATOM 1291 N N . ASN A 1 174 ? 18.021 11.424 -24.695 1.00 72.85 175 ASN B N 1
ATOM 1292 C CA . ASN A 1 174 ? 19.406 11.176 -24.362 1.00 78.30 175 ASN B CA 1
ATOM 1293 C C . ASN A 1 174 ? 19.585 11.080 -22.861 1.00 72.45 175 ASN B C 1
ATOM 1294 O O . ASN A 1 174 ? 20.162 10.138 -22.366 1.00 74.08 175 ASN B O 1
ATOM 1299 N N . TRP A 1 175 ? 19.047 12.039 -22.125 1.00 62.33 176 TRP B N 1
ATOM 1300 C CA . TRP A 1 175 ? 19.131 12.020 -20.668 1.00 66.72 176 TRP B CA 1
ATOM 1301 C C . TRP A 1 175 ? 18.468 10.784 -20.086 1.00 70.15 176 TRP B C 1
ATOM 1302 O O . TRP A 1 175 ? 19.026 10.133 -19.238 1.00 67.83 176 TRP B O 1
ATOM 1313 N N . LEU A 1 176 ? 17.269 10.463 -20.544 1.00 65.30 177 LEU B N 1
ATOM 1314 C CA . LEU A 1 176 ? 16.554 9.281 -20.063 1.00 68.94 177 LEU B CA 1
ATOM 1315 C C . LEU A 1 176 ? 17.375 8.017 -20.303 1.00 76.63 177 LEU B C 1
ATOM 1316 O O . LEU A 1 176 ? 17.500 7.164 -19.423 1.00 77.91 177 LEU B O 1
ATOM 1321 N N . LYS A 1 177 ? 17.921 7.902 -21.511 1.00 78.71 178 LYS B N 1
ATOM 1322 C CA . LYS A 1 177 ? 18.773 6.774 -21.867 1.00 84.03 178 LYS B CA 1
ATOM 1323 C C . LYS A 1 177 ? 19.948 6.659 -20.907 1.00 82.19 178 LYS B C 1
ATOM 1324 O O . LYS A 1 177 ? 20.154 5.617 -20.281 1.00 81.95 178 LYS B O 1
ATOM 1330 N N . LEU A 1 178 ? 20.711 7.742 -20.790 1.00 77.66 179 LEU B N 1
ATOM 1331 C CA . LEU A 1 178 ? 21.860 7.775 -19.893 1.00 71.87 179 LEU B CA 1
ATOM 1332 C C . LEU A 1 178 ? 21.456 7.367 -18.483 1.00 71.67 179 LEU B C 1
ATOM 1333 O O . LEU A 1 178 ? 22.208 6.691 -17.793 1.00 77.07 179 LEU B O 1
ATOM 1338 N N . VAL A 1 179 ? 20.286 7.784 -18.065 1.00 64.90 180 VAL B N 1
ATOM 1339 C CA . VAL A 1 179 ? 19.833 7.471 -16.740 1.00 68.62 180 VAL B CA 1
ATOM 1340 C C . VAL A 1 179 ? 19.676 5.985 -16.557 1.00 72.77 180 VAL B C 1
ATOM 1341 O O . VAL A 1 179 ? 20.249 5.404 -15.662 1.00 68.63 180 VAL B O 1
ATOM 1345 N N . GLU A 1 180 ? 18.888 5.377 -17.426 1.00 77.77 181 GLU B N 1
ATOM 1346 C CA . GLU A 1 180 ? 18.604 3.953 -17.330 1.00 85.05 181 GLU B CA 1
ATOM 1347 C C . GLU A 1 180 ? 19.880 3.125 -17.493 1.00 87.22 181 GLU B C 1
ATOM 1348 O O . GLU A 1 180 ? 20.003 2.036 -16.922 1.00 89.93 181 GLU B O 1
ATOM 1354 N N . ALA A 1 181 ? 20.832 3.660 -18.254 1.00 86.45 182 ALA B N 1
ATOM 1355 C CA . ALA A 1 181 ? 22.151 3.046 -18.396 1.00 83.08 182 ALA B CA 1
ATOM 1356 C C . ALA A 1 181 ? 22.904 2.978 -17.064 1.00 86.88 182 ALA B C 1
ATOM 1357 O O . ALA A 1 181 ? 23.229 1.895 -16.606 1.00 93.10 182 ALA B O 1
ATOM 1359 N N . ILE A 1 182 ? 23.188 4.120 -16.438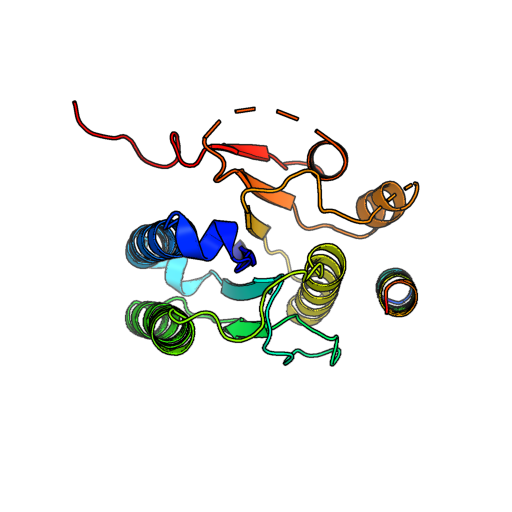 1.00 73.80 183 ILE B N 1
ATOM 1360 C CA . ILE A 1 182 ? 23.889 4.098 -15.150 1.00 80.72 183 ILE B CA 1
ATOM 1361 C C . ILE A 1 182 ? 22.976 3.557 -14.052 1.00 84.24 183 ILE B C 1
ATOM 1362 O O . ILE A 1 182 ? 21.812 3.947 -13.961 1.00 81.07 183 ILE B O 1
ATOM 1367 N N . PRO A 1 183 ? 23.498 2.629 -13.233 1.00 91.10 184 PRO B N 1
ATOM 1368 C CA . PRO A 1 183 ? 22.748 2.045 -12.113 1.00 92.69 184 PRO B CA 1
ATOM 1369 C C . PRO A 1 183 ? 22.440 3.037 -10.994 1.00 91.23 184 PRO B C 1
ATOM 1370 O O . PRO A 1 183 ? 23.210 3.972 -10.773 1.00 82.97 184 PRO B O 1
ATOM 1374 N N . ASN A 1 184 ? 21.320 2.813 -10.307 1.00 94.85 185 ASN B N 1
ATOM 1375 C CA . ASN A 1 184 ? 20.864 3.634 -9.181 1.00 84.19 185 ASN B CA 1
ATOM 1376 C C . ASN A 1 184 ? 20.491 5.050 -9.569 1.00 78.79 185 ASN B C 1
ATOM 1377 O O . ASN A 1 184 ? 20.325 5.909 -8.709 1.00 77.64 185 ASN B O 1
ATOM 1382 N N . SER A 1 185 ? 20.359 5.304 -10.862 1.00 71.90 186 SER B N 1
ATOM 1383 C CA . SER A 1 185 ? 20.026 6.645 -11.311 1.00 66.02 186 SER B CA 1
ATOM 1384 C C . SER A 1 185 ? 18.519 6.852 -11.264 1.00 73.52 186 SER B C 1
ATOM 1385 O O . SER A 1 185 ? 17.763 5.897 -11.175 1.00 89.65 186 SER B O 1
ATOM 1388 N N . ARG A 1 186 ? 18.079 8.099 -11.305 1.00 72.17 187 ARG B N 1
ATOM 1389 C CA . ARG A 1 186 ? 16.670 8.395 -11.121 1.00 73.38 187 ARG B CA 1
ATOM 1390 C C . ARG A 1 186 ? 16.383 9.759 -11.714 1.00 65.74 187 ARG B C 1
ATOM 1391 O O . ARG A 1 186 ? 17.304 10.492 -12.043 1.00 66.75 187 ARG B O 1
ATOM 1399 N N . ILE A 1 187 ? 15.108 10.091 -11.863 1.00 59.6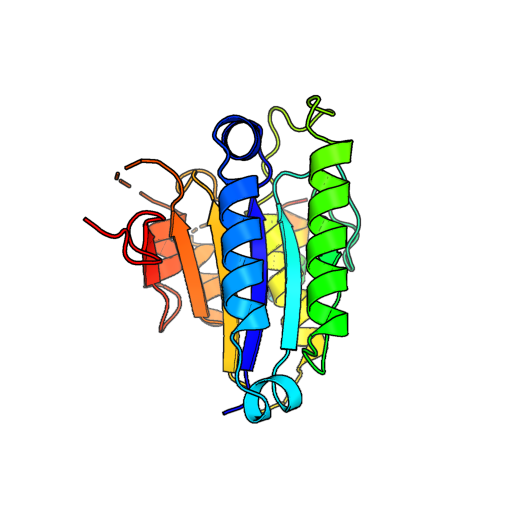1 188 ILE B N 1
ATOM 1400 C CA . ILE A 1 187 ? 14.697 11.392 -12.370 1.00 54.28 188 ILE B CA 1
ATOM 1401 C C . ILE A 1 187 ? 13.548 11.914 -11.522 1.00 58.61 188 ILE B C 1
ATOM 1402 O O . ILE A 1 187 ? 12.571 11.203 -11.307 1.00 66.14 188 ILE B O 1
ATOM 1407 N N . TYR A 1 188 ? 13.662 13.139 -11.023 1.00 50.40 189 TYR B N 1
ATOM 1408 C CA . TYR A 1 188 ? 12.566 13.738 -10.286 1.00 50.59 189 TYR B CA 1
ATOM 1409 C C . TYR A 1 188 ? 12.119 15.027 -10.915 1.00 55.66 189 TYR B C 1
ATOM 1410 O O . TYR A 1 188 ? 12.866 15.664 -11.657 1.00 60.39 189 TYR B O 1
ATOM 1419 N N . ASN A 1 189 ? 10.903 15.423 -10.578 1.00 56.83 190 ASN B N 1
ATOM 1420 C CA . ASN A 1 189 ? 10.379 16.720 -10.941 1.00 64.40 190 ASN B CA 1
ATOM 1421 C C . ASN A 1 189 ? 10.781 17.729 -9.864 1.00 70.34 190 ASN B C 1
ATOM 1422 O O . ASN A 1 189 ? 11.082 17.339 -8.733 1.00 70.44 190 ASN B O 1
ATOM 1427 N N . MET A 1 190 ? 10.720 19.005 -10.125 1.00 77.88 191 MET B N 1
ATOM 1428 C CA . MET A 1 190 ? 11.010 19.912 -9.061 1.00 80.82 191 MET B CA 1
ATOM 1429 C C . MET A 1 190 ? 9.808 19.819 -8.158 1.00 79.59 191 MET B C 1
ATOM 1430 O O . MET A 1 190 ? 9.902 19.899 -6.955 1.00 77.41 191 MET B O 1
ATOM 1435 N N . ASN A 1 191 ? 8.656 19.649 -8.778 1.00 80.05 192 ASN B N 1
ATOM 1436 C CA . ASN A 1 191 ? 7.407 19.564 -8.058 1.00 74.79 192 ASN B CA 1
ATOM 1437 C C . ASN A 1 191 ? 7.341 18.483 -6.998 1.00 71.63 192 ASN B C 1
ATOM 1438 O O . ASN A 1 191 ? 6.439 18.480 -6.208 1.00 82.19 192 ASN B O 1
ATOM 1443 N N . GLU A 1 192 ? 8.285 17.572 -6.980 1.00 62.25 193 GLU B N 1
ATOM 1444 C CA . GLU A 1 192 ? 8.285 16.537 -5.989 1.00 61.10 193 GLU B CA 1
ATOM 1445 C C . GLU A 1 192 ? 9.508 16.399 -5.139 1.00 63.49 193 GLU B C 1
ATOM 1446 O O . GLU A 1 192 ? 9.828 15.322 -4.691 1.00 66.84 193 GLU B O 1
ATOM 1452 N N . LEU A 1 193 ? 10.182 17.517 -4.918 1.00 63.78 194 LEU B N 1
ATOM 1453 C CA . LEU A 1 193 ? 11.391 17.561 -4.140 1.00 60.84 194 LEU B CA 1
ATOM 1454 C C . LEU A 1 193 ? 11.076 17.778 -2.702 1.00 64.95 194 LEU B C 1
ATOM 1455 O O . LEU A 1 193 ? 11.700 17.233 -1.823 1.00 61.02 194 LEU B O 1
ATOM 1460 N N . LEU A 1 194 ? 10.098 18.607 -2.469 1.00 74.93 195 LEU B N 1
ATOM 1461 C CA . LEU A 1 194 ? 9.714 18.918 -1.135 1.00 86.49 195 LEU B CA 1
ATOM 1462 C C . LEU A 1 194 ? 8.232 18.854 -1.212 1.00 84.93 195 LEU B C 1
ATOM 1463 O O . LEU A 1 194 ? 7.685 18.821 -2.289 1.00 89.39 195 LEU B O 1
ATOM 1468 N N . VAL A 1 195 ? 7.572 18.821 -0.075 1.00 78.52 196 VAL B N 1
ATOM 1469 C CA . VAL A 1 195 ? 6.137 18.791 -0.076 1.00 82.57 196 VAL B CA 1
ATOM 1470 C C . VAL A 1 195 ? 5.573 20.174 0.135 1.00 91.47 196 VAL B C 1
ATOM 1471 O O . VAL A 1 195 ? 5.840 20.777 1.151 1.00 85.29 196 VAL B O 1
ATOM 1475 N N . GLU A 1 196 ? 4.777 20.666 -0.801 1.00 103.02 197 GLU B N 1
ATOM 1476 C CA . GLU A 1 196 ? 4.173 21.957 -0.606 1.00 108.22 197 GLU B CA 1
ATOM 1477 C C . GLU A 1 196 ? 3.061 21.724 0.383 1.00 100.78 197 GLU B C 1
ATOM 1478 O O . GLU A 1 196 ? 2.431 20.680 0.366 1.00 103.16 197 GLU B O 1
ATOM 1484 N N . ILE A 1 197 ? 2.815 22.691 1.248 1.00 90.53 198 ILE B N 1
ATOM 1485 C CA . ILE A 1 197 ? 1.749 22.528 2.213 1.00 83.35 198 ILE B CA 1
ATOM 1486 C C . ILE A 1 197 ? 0.402 23.157 1.901 1.00 84.24 198 ILE B C 1
ATOM 1487 O O . ILE A 1 197 ? 0.236 24.365 1.874 1.00 74.77 198 ILE B O 1
ATOM 1492 N N . THR A 1 198 ? -0.542 22.264 1.658 1.00 91.96 199 THR B N 1
ATOM 1493 C CA . THR A 1 198 ? -1.900 22.586 1.323 1.00 102.45 199 THR B CA 1
ATOM 1494 C C . THR A 1 198 ? -2.673 21.339 1.684 1.00 107.95 199 THR B C 1
ATOM 1495 O O . THR A 1 198 ? -2.109 20.249 1.691 1.00 107.17 199 THR B O 1
ATOM 1499 N N . ASN B 2 1 ? 40.170 6.701 -17.040 1.00 135.01 104 ASN C N 1
ATOM 1500 C CA . ASN B 2 1 ? 40.871 7.972 -17.200 1.00 133.70 104 ASN C CA 1
ATOM 1501 C C . ASN B 2 1 ? 41.058 8.341 -18.665 1.00 123.18 104 ASN C C 1
ATOM 1502 O O . ASN B 2 1 ? 40.603 9.392 -19.124 1.00 115.84 104 ASN C O 1
ATOM 1507 N N . SER B 2 2 ? 41.741 7.459 -19.389 1.00 119.20 105 SER C N 1
ATOM 1508 C CA . SER B 2 2 ? 42.131 7.701 -20.774 1.00 111.92 105 SER C CA 1
ATOM 1509 C C . SER B 2 2 ? 40.926 7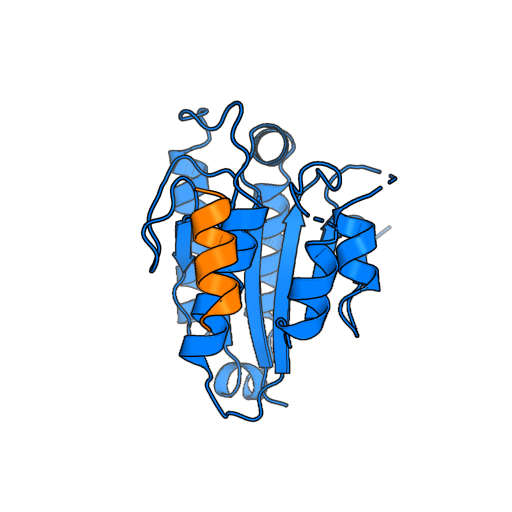.789 -21.716 1.00 106.09 105 SER C C 1
ATOM 1510 O O . SER B 2 2 ? 40.820 8.728 -22.504 1.00 99.18 105 SER C O 1
ATOM 1513 N N . LYS B 2 3 ? 40.019 6.817 -21.627 1.00 108.70 106 LYS C N 1
ATOM 1514 C CA . LYS B 2 3 ? 38.812 6.813 -22.456 1.00 106.75 106 LYS C CA 1
ATOM 1515 C C . LYS B 2 3 ? 37.980 8.095 -22.296 1.00 98.49 106 LYS C C 1
ATOM 1516 O O . LYS B 2 3 ? 37.624 8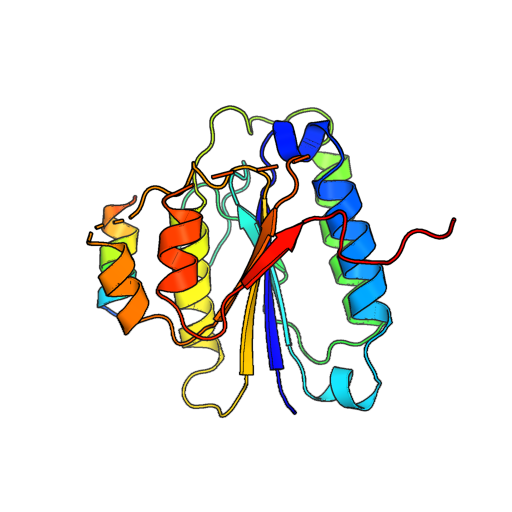.738 -23.292 1.00 96.71 106 LYS C O 1
ATOM 1522 N N . LEU B 2 4 ? 37.676 8.453 -21.046 1.00 94.39 107 LEU C N 1
ATOM 1523 C CA . LEU B 2 4 ? 36.945 9.682 -20.741 1.00 91.27 107 LEU C CA 1
ATOM 1524 C C . LEU B 2 4 ? 37.592 10.913 -21.368 1.00 92.57 107 LEU C C 1
ATOM 1525 O O . LEU B 2 4 ? 36.903 11.754 -21.954 1.00 92.14 107 LEU C O 1
ATOM 1530 N N . LEU B 2 5 ? 38.915 11.011 -21.242 1.00 96.71 108 LEU C N 1
ATOM 1531 C CA . LEU B 2 5 ? 39.658 12.181 -21.710 1.00 98.58 108 LEU C CA 1
ATOM 1532 C C . LEU B 2 5 ? 39.612 12.347 -23.241 1.00 100.02 108 LEU C C 1
ATOM 1533 O O . LEU B 2 5 ? 39.551 13.472 -23.742 1.00 96.94 108 LEU C O 1
ATOM 1538 N N . SER B 2 6 ? 39.648 11.243 -23.985 1.00 104.15 109 SER C N 1
ATOM 1539 C CA . SER B 2 6 ? 39.604 11.326 -25.449 1.00 102.17 109 SER C CA 1
ATOM 1540 C C . SER B 2 6 ? 38.175 11.608 -25.913 1.00 97.87 109 SER C C 1
ATOM 1541 O O . SER B 2 6 ? 37.943 12.347 -26.878 1.00 93.99 109 SER C O 1
ATOM 1544 N N . LEU B 2 7 ? 37.220 11.027 -25.195 1.00 94.84 110 LEU C N 1
ATOM 1545 C CA . LEU B 2 7 ? 35.804 11.267 -25.433 1.00 87.81 110 LEU C CA 1
ATOM 1546 C C . LEU B 2 7 ? 35.416 12.739 -25.210 1.00 84.30 110 LEU C C 1
ATOM 1547 O O . LEU B 2 7 ? 34.481 13.242 -25.842 1.00 78.17 110 LEU C O 1
ATOM 1552 N N . LEU B 2 8 ? 36.138 13.427 -24.322 1.00 82.54 111 LEU C N 1
ATOM 1553 C CA . LEU B 2 8 ? 35.909 14.853 -24.064 1.00 80.41 111 LEU C CA 1
ATOM 1554 C C . LEU B 2 8 ? 36.617 15.750 -25.097 1.00 79.03 111 LEU C C 1
ATOM 1555 O O . LEU B 2 8 ? 36.088 16.796 -25.492 1.00 73.70 111 LEU C O 1
ATOM 1560 N N . ARG B 2 9 ? 37.814 15.343 -25.517 1.00 79.56 112 ARG C N 1
ATOM 1561 C CA . ARG B 2 9 ? 38.550 16.038 -26.574 1.00 85.09 112 ARG C CA 1
ATOM 1562 C C . ARG B 2 9 ? 37.785 15.934 -27.887 1.00 84.92 112 ARG C C 1
ATOM 1563 O O . ARG B 2 9 ? 37.761 16.869 -28.690 1.00 88.16 112 ARG C O 1
ATOM 1571 N N . SER B 2 10 ? 37.167 14.775 -28.088 1.00 83.39 113 SER C N 1
ATOM 1572 C CA . SER B 2 10 ? 36.238 14.547 -29.183 1.00 84.89 113 SER C CA 1
ATOM 1573 C C . SER B 2 10 ? 35.145 15.610 -29.223 1.00 83.83 113 SER C C 1
ATOM 1574 O O . SER B 2 10 ? 34.791 16.111 -30.288 1.00 86.73 113 SER C O 1
ATOM 1577 N N . LYS B 2 11 ? 34.617 15.949 -28.053 1.00 81.27 114 LYS C N 1
ATOM 1578 C CA . LYS B 2 11 ? 33.553 16.933 -27.958 1.00 77.33 114 LYS C CA 1
ATOM 1579 C C . LYS B 2 11 ? 34.008 18.371 -27.969 1.00 82.46 114 LYS C C 1
ATOM 1580 O O . LYS B 2 11 ? 33.196 19.260 -28.047 1.00 81.59 114 LYS C O 1
ATOM 1586 N N . THR B 2 12 ? 35.306 18.609 -27.923 1.00 87.77 115 THR C N 1
ATOM 1587 C CA . THR B 2 12 ? 35.819 19.977 -28.020 1.00 92.08 115 THR C CA 1
ATOM 1588 C C . THR B 2 12 ? 36.572 20.188 -29.321 1.00 96.44 115 THR C C 1
ATOM 1589 O O . THR B 2 12 ? 35.985 20.580 -30.330 1.00 101.88 115 THR C O 1
#

Foldseek 3Di:
DEAEEEEEEEPAPVCLVVCVLVLVLVLLLVVLVPDDPVHLQRYK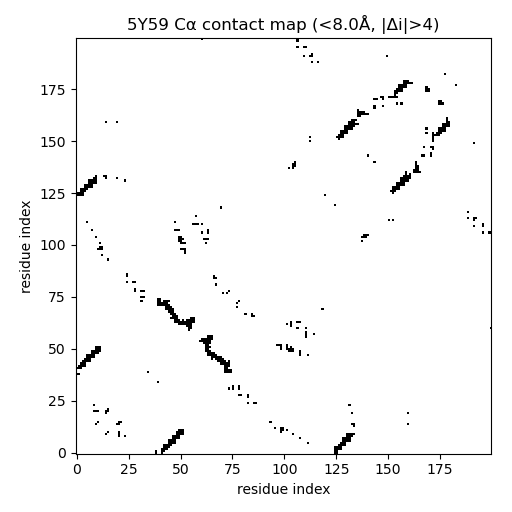YWYKYALACDQDADVSDGRIGRLGAIDPSSDPVVSVVSSVSSVCVSVVCSPPDPSPPGQCPQVNVVRVLVSVCVVQPPHPHQYEYEYRDQDQCRHPEVNLLVCLVRDPYQYEYEHAHCHPNVVNNVSHPPYYYYYSCPPDDDDD/DVVVVVVVVVVD

Nearest PDB structures (foldseek):
  5y59-assembly1_B  TM=1.005E+00  e=2.128E-40  Saccharomyces cerevisiae S288C
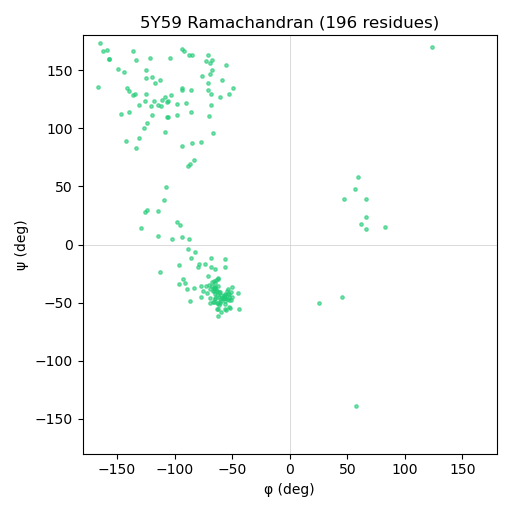  5y58-assembly1_B  TM=9.418E-01  e=4.111E-30  Saccharomyces cerevisiae S288C
  5y58-assembly3_F  TM=9.420E-01  e=1.638E-29  Saccharomyces cerevisiae S288C
  5y58-assembly2_D  TM=9.437E-01  e=1.223E-28  Saccharomyces cerevisiae S288C
  8bot-assembly1_B  TM=6.493E-01  e=6.264E-05  Homo sapiens

Solvent-accessible surface area: 10669 Å² total; per-residue (Å²): 152,42,42,0,14,0,9,0,1,2,1,16,26,53,0,42,136,86,88,8,7,57,102,0,18,62,62,0,46,154,48,5,73,98,39,68,163,178,29,21,144,56,6,46,5,0,0,0,1,0,4,0,39,47,63,108,15,67,65,155,14,70,32,0,30,42,12,7,58,34,42,41,74,0,47,73,114,22,0,58,28,2,2,114,111,5,90,99,13,23,106,122,28,71,167,81,56,94,10,154,72,42,127,6,6,5,22,0,0,0,0,0,8,11,14,5,103,130,59,3,118,111,117,216,17,82,42,21,0,14,0,0,0,33,63,30,108,29,2,88,26,182,58,23,80,52,0,49,117,38,13,98,6,73,0,18,0,4,32,7,42,234,54,51,0,78,123,0,10,127,31,4,86,115,24,143,53,60,45,25,112,104,46,133,113,129,163,168,108,84,115,2,88,57,20,5,175,85,49,105